Protein AF-A0A1B6M399-F1 (afdb_monomer_lite)

Secondary structure (DSSP, 8-state):
-PPEES--TT---TTS-EE--SSTTTTSSHHHHHHHHHHHHHHHHHHHHHHHH-TT--HHHHHHHHHHHHHHHHHHIIIIIIHHHHHHHHHHHHTT-PPPSSS--TTT--TT---PPPHHHHHTGGGGGGTT--SEE--B-TTS-B-SSPEEGGGSTT-GGGGGSTTHHHHHHHHHHHSPPPPSSS---HHHHT-BT--TTSTT--B-HHHHHHHHHHHTTPPPHHHHHHHTTPPPPSSGGGGTTTS-HHHHHHHHHH-SSGGG--HHHHHHTSPPPTTS--

Radius of gyration: 21.75 Å; chains: 1; bounding box: 49×58×54 Å

Sequence (282 aa):
LLPLSPVHPECKAPSGYCFIAGDGRASEQAGLTALHTVYMREHNRLIHSLHSLNPHWGDEKLYQTARRIVVAGYQHVVYNEFLPRLLGWNAINLYGLKLTPQGYSKATYSTSCNPNIVTEFASAAYRIGHSLLRPHLPRAGPQYQAVEPAILLRDVFFNPDIIHQRHMVDELIRGLVSTPMENLDQFITGEISNHLFEDRRIPHSGMDLPALNIQRARDHGIPSYNEYRALCNLKRATTWEDLSREIPAESIARFRRIYASVDDIDLFPGGLNERAVQGGLV

Foldseek 3Di:
DADWDLPLPLADAPVSIDGDDPDSCCQQFQLSVLVRVVLVVQLVVQLVVVCVVPVPDDDVVSNVVSVVVSVVVVLCCVLVPNCCAAANPVVCVVVVSDDDPDDDPPPPDDPPDDPDDDPCCVLAVVCLCQQQDDQFQWFADPVRHTDPDTHGGLVRRSHNPQVPDPCSSVRSVSSVVNDGTHALALDGDCCQQQRNNNDPVDPSRHHGVVVVSQVSCVVVVPFALLVVCVVVVHDRDPDLVSCVQFAPPVLSVVCVVPDVGSRRHHNRSSVSRTDQDVSHRD

Organism: NCBI:txid36148

InterPro domains:
  IPR010255 Haem peroxidase superfamily [SSF48113] (13-281)
  IPR019791 Haem peroxidase, animal-type [PF03098] (2-282)
  IPR019791 Haem peroxidase, animal-type [PR00457] (19-37)
  IPR019791 Haem peroxidase, animal-type [PR00457] (37-57)
  IPR019791 Haem peroxidase, animal-type [PR00457] (62-88)
  IPR019791 Haem peroxidase, animal-type [PR00457] (123-133)
  IPR019791 Haem peroxidase, animal-type [PR00457] (248-268)
  IPR019791 Haem peroxidase, animal-type [PS50292] (1-282)
  IPR037120 Haem peroxidase domain superfamily, animal type [G3DSA:1.10.640.10] (1-282)

pLDDT: mean 95.87, std 3.97, range [68.88, 98.75]

Structure (mmCIF, N/CA/C/O backbone):
data_AF-A0A1B6M399-F1
#
_entry.id   AF-A0A1B6M399-F1
#
loop_
_atom_site.group_PDB
_atom_site.id
_atom_site.type_symbol
_atom_site.label_atom_id
_atom_site.label_alt_id
_atom_site.label_comp_id
_atom_site.label_asym_id
_atom_site.label_entity_id
_atom_site.label_seq_id
_atom_site.pdbx_PDB_ins_code
_atom_site.Cartn_x
_atom_site.Cartn_y
_atom_site.Cartn_z
_atom_site.occupancy
_atom_site.B_iso_or_equiv
_atom_site.auth_seq_id
_atom_site.auth_comp_id
_atom_site.auth_asym_id
_atom_site.auth_atom_id
_atom_site.pdbx_PDB_model_num
ATOM 1 N N . LEU A 1 1 ? -14.111 -4.507 18.334 1.00 93.44 1 LEU A N 1
ATOM 2 C CA . LEU A 1 1 ? -13.459 -4.742 17.025 1.00 93.44 1 LEU A CA 1
ATOM 3 C C . LEU A 1 1 ? -14.335 -4.085 15.964 1.00 93.44 1 LEU A C 1
ATOM 5 O O . LEU A 1 1 ? -15.314 -3.454 16.355 1.00 93.44 1 LEU A O 1
ATOM 9 N N . LEU A 1 2 ? -13.985 -4.180 14.684 1.00 96.44 2 LEU A N 1
ATOM 10 C CA . LEU A 1 2 ? -14.890 -3.780 13.601 1.00 96.44 2 LEU A CA 1
ATOM 11 C C . LEU A 1 2 ? -16.184 -4.632 13.638 1.00 96.44 2 LEU A C 1
ATOM 13 O O . LEU A 1 2 ? -16.169 -5.716 14.232 1.00 96.44 2 LEU A O 1
ATOM 17 N N . PRO A 1 3 ? -17.301 -4.171 13.044 1.00 96.94 3 PRO A N 1
ATOM 18 C CA . PRO A 1 3 ? -18.514 -4.981 12.899 1.00 96.94 3 PRO A CA 1
ATOM 19 C C . PRO A 1 3 ? -18.273 -6.238 12.048 1.00 96.94 3 PRO A C 1
ATOM 21 O O . PRO A 1 3 ? -17.397 -6.231 11.188 1.00 96.94 3 PRO A O 1
ATOM 24 N N . LEU A 1 4 ? -19.050 -7.302 12.263 1.00 96.62 4 LEU A N 1
ATOM 25 C CA . LEU A 1 4 ? -18.908 -8.586 11.561 1.00 96.62 4 LEU A CA 1
ATOM 26 C C . LEU A 1 4 ? -19.905 -8.724 10.398 1.00 96.62 4 LEU A C 1
ATOM 28 O O . LEU A 1 4 ? -21.033 -8.246 10.485 1.00 96.62 4 LEU A O 1
ATOM 32 N N . SER A 1 5 ? -19.499 -9.432 9.345 1.00 95.50 5 SER A N 1
ATOM 33 C CA . SER A 1 5 ? -20.295 -9.812 8.177 1.00 95.50 5 SER A CA 1
ATOM 34 C C . SER A 1 5 ? -20.263 -11.329 7.978 1.00 95.50 5 SER A C 1
ATOM 36 O O . SER A 1 5 ? -19.175 -11.878 7.785 1.00 95.50 5 SER A O 1
ATOM 38 N N . PRO A 1 6 ? -21.431 -11.999 7.958 1.00 96.06 6 PRO A N 1
ATOM 39 C CA . PRO A 1 6 ? -21.542 -13.411 7.587 1.00 96.06 6 PRO A CA 1
ATOM 40 C C . PRO A 1 6 ? -21.608 -13.646 6.068 1.00 96.06 6 PRO A C 1
ATOM 42 O O . PRO A 1 6 ? -21.721 -14.784 5.628 1.00 96.06 6 PRO A O 1
ATOM 45 N N . VAL A 1 7 ? -21.613 -12.584 5.253 1.00 95.56 7 VAL A N 1
ATOM 46 C CA . VAL A 1 7 ? -21.860 -12.653 3.796 1.00 95.56 7 VAL A CA 1
ATOM 47 C C . VAL A 1 7 ? -20.708 -12.078 2.973 1.00 95.56 7 VAL A C 1
ATOM 49 O O . VAL A 1 7 ? -20.878 -11.716 1.812 1.00 95.56 7 VAL A O 1
ATOM 52 N N . HIS A 1 8 ? -19.528 -11.942 3.576 1.00 94.88 8 HIS A N 1
ATOM 53 C CA . HIS A 1 8 ? -18.361 -11.432 2.871 1.00 94.88 8 HIS A CA 1
ATOM 54 C C . HIS A 1 8 ? -17.886 -12.457 1.820 1.00 94.88 8 HIS A C 1
ATOM 56 O O . HIS A 1 8 ? -17.561 -13.585 2.195 1.00 94.88 8 HIS A O 1
ATOM 62 N N . PRO A 1 9 ? -17.803 -12.092 0.526 1.00 93.25 9 PRO A N 1
ATOM 63 C CA . PRO A 1 9 ? -17.625 -13.054 -0.566 1.00 93.25 9 PRO A CA 1
ATOM 64 C C . PRO A 1 9 ? -16.284 -13.793 -0.523 1.00 93.25 9 PRO A C 1
ATOM 66 O O . PRO A 1 9 ? -16.207 -14.953 -0.911 1.00 93.25 9 PRO A O 1
ATOM 69 N N . GLU A 1 10 ? -15.233 -13.139 -0.031 1.00 93.19 10 GLU A N 1
ATOM 70 C CA . GLU A 1 10 ? -13.888 -13.724 0.042 1.00 93.19 10 GLU A CA 1
ATOM 71 C C . GLU A 1 10 ? -13.594 -14.377 1.401 1.00 93.19 10 GLU A C 1
ATOM 73 O O . GLU A 1 10 ? -12.460 -14.769 1.645 1.00 93.19 10 GLU A O 1
ATOM 78 N N . CYS A 1 11 ? -14.574 -14.474 2.310 1.00 95.19 11 CYS A N 1
ATOM 79 C CA . CYS A 1 11 ? -14.303 -14.910 3.678 1.00 95.19 11 CYS A CA 1
ATOM 80 C C . CYS A 1 11 ? -13.871 -16.377 3.760 1.00 95.19 11 CYS A C 1
ATOM 82 O O . CYS A 1 11 ? -14.560 -17.267 3.262 1.00 95.19 11 CYS A O 1
ATOM 84 N N . LYS A 1 12 ? -12.750 -16.623 4.444 1.00 94.38 12 LYS A N 1
ATOM 85 C CA . LYS A 1 12 ? -12.159 -17.955 4.648 1.00 94.38 12 LYS A CA 1
ATOM 86 C C . LYS A 1 12 ? -12.077 -18.365 6.117 1.00 94.38 12 LYS A C 1
ATOM 88 O O . LYS A 1 12 ? -11.610 -19.462 6.415 1.00 94.38 12 LYS A O 1
ATOM 93 N N . ALA A 1 13 ? -12.518 -17.501 7.031 1.00 94.88 13 ALA A N 1
ATOM 94 C CA . ALA A 1 13 ? -12.522 -17.785 8.459 1.00 94.88 13 ALA A CA 1
ATOM 95 C C . ALA A 1 13 ? -13.402 -19.000 8.810 1.00 94.88 13 ALA A C 1
ATOM 97 O O . ALA A 1 13 ? -14.567 -19.037 8.402 1.00 94.88 13 ALA A O 1
ATOM 98 N N . PRO A 1 14 ? -12.904 -19.953 9.621 1.00 94.88 14 PRO A N 1
ATOM 99 C CA . PRO A 1 14 ? -13.710 -21.040 10.179 1.00 94.88 14 PRO A CA 1
ATOM 100 C C . PRO A 1 14 ? -14.963 -20.574 10.927 1.00 94.88 14 PRO A C 1
ATOM 102 O O . PRO A 1 14 ? -15.976 -21.272 10.904 1.00 94.88 14 PRO A O 1
ATOM 105 N N . SER A 1 15 ? -14.921 -19.400 11.566 1.00 96.06 15 SER A N 1
ATOM 106 C CA . SER A 1 15 ? -16.099 -18.807 12.212 1.00 96.06 15 SER A CA 1
ATOM 107 C C . SER A 1 15 ? -17.227 -18.440 11.238 1.00 96.06 15 SER A C 1
ATOM 109 O O . SER A 1 15 ? -18.367 -18.273 11.669 1.00 96.06 15 SER A O 1
ATOM 111 N N . GLY A 1 16 ? -16.926 -18.302 9.942 1.00 96.19 16 GLY A N 1
ATOM 112 C CA . GLY A 1 16 ? -17.848 -17.807 8.921 1.00 96.19 16 GLY A CA 1
ATOM 113 C C . GLY A 1 16 ? -18.010 -16.284 8.907 1.00 96.19 16 GLY A C 1
ATOM 114 O O . GLY A 1 16 ? -18.879 -15.782 8.196 1.00 96.19 16 GLY A O 1
ATOM 115 N N . TYR A 1 17 ? -17.199 -15.539 9.671 1.00 96.81 17 TYR A N 1
ATOM 116 C CA . TYR A 1 17 ? -17.309 -14.085 9.778 1.00 96.81 17 TYR A CA 1
ATOM 117 C C . TYR A 1 17 ? -16.047 -13.357 9.324 1.00 96.81 17 TYR A C 1
ATOM 119 O O . TYR A 1 17 ? -14.933 -13.665 9.739 1.00 96.81 17 TYR A O 1
ATOM 127 N N . CYS A 1 18 ? -16.255 -12.307 8.535 1.00 97.50 18 CYS A N 1
ATOM 128 C CA . CYS A 1 18 ? -15.240 -11.307 8.221 1.00 97.50 18 CYS A CA 1
ATOM 129 C C . CYS A 1 18 ? -15.679 -9.928 8.722 1.00 97.50 18 CYS A C 1
ATOM 131 O O . CYS A 1 18 ? -16.824 -9.743 9.120 1.00 97.50 18 CYS A O 1
ATOM 133 N N . PHE A 1 19 ? -14.789 -8.941 8.742 1.00 97.69 19 PHE A N 1
ATOM 134 C CA . PHE A 1 19 ? -15.108 -7.593 9.209 1.00 97.69 19 PHE A CA 1
ATOM 135 C C . PHE A 1 19 ? -15.722 -6.701 8.124 1.00 97.69 19 PHE A C 1
ATOM 137 O O . PHE A 1 19 ? -15.364 -6.774 6.950 1.00 97.69 19 PHE A O 1
ATOM 144 N N . ILE A 1 20 ? -16.612 -5.808 8.558 1.00 97.50 20 ILE A N 1
ATOM 145 C CA . ILE A 1 20 ? -17.184 -4.708 7.779 1.00 97.50 20 ILE A CA 1
ATOM 146 C C . ILE A 1 20 ? -16.386 -3.439 8.073 1.00 97.50 20 ILE A C 1
ATOM 148 O O . ILE A 1 20 ? -16.184 -3.068 9.231 1.00 97.50 20 ILE A O 1
ATOM 152 N N . ALA A 1 21 ? -15.983 -2.735 7.022 1.00 97.25 21 ALA A N 1
ATOM 153 C CA . ALA A 1 21 ? -15.385 -1.410 7.107 1.00 97.25 21 ALA A CA 1
ATOM 154 C C . ALA A 1 21 ? -15.797 -0.564 5.892 1.00 97.25 21 ALA A C 1
ATOM 156 O O . ALA A 1 21 ? -16.608 -0.987 5.073 1.00 97.25 21 ALA A O 1
ATOM 157 N N . GLY A 1 22 ? -15.219 0.633 5.766 1.00 96.44 22 GLY A N 1
ATOM 158 C CA . GLY A 1 22 ? -15.406 1.478 4.581 1.00 96.44 22 GLY A CA 1
ATOM 159 C C . GLY A 1 22 ? -14.754 0.933 3.301 1.00 96.44 22 GLY A C 1
ATOM 160 O O . GLY A 1 22 ? -15.049 1.442 2.227 1.00 96.44 22 GLY A O 1
ATOM 161 N N . ASP A 1 23 ? -13.892 -0.084 3.407 1.00 97.25 23 ASP A N 1
ATOM 162 C CA . ASP A 1 23 ? -13.282 -0.799 2.281 1.00 97.25 23 ASP A CA 1
ATOM 163 C C . ASP A 1 23 ? -13.544 -2.304 2.427 1.00 97.25 23 ASP A C 1
ATOM 165 O O . ASP A 1 23 ? -13.415 -2.857 3.524 1.00 97.25 23 ASP A O 1
ATOM 169 N N . GLY A 1 24 ? -13.909 -2.960 1.321 1.00 96.12 24 GLY A N 1
ATOM 170 C CA . GLY A 1 24 ? -14.258 -4.384 1.301 1.00 96.12 24 GLY A CA 1
ATOM 171 C C . GLY A 1 24 ? -13.089 -5.318 1.613 1.00 96.12 24 GLY A C 1
ATOM 172 O O . GLY A 1 24 ? -13.308 -6.467 1.944 1.00 96.12 24 GLY A O 1
ATOM 173 N N . ARG A 1 25 ? -11.844 -4.844 1.579 1.00 97.12 25 ARG A N 1
ATOM 174 C CA . ARG A 1 25 ? -10.652 -5.668 1.822 1.00 97.12 25 ARG A CA 1
ATOM 175 C C . ARG A 1 25 ? -10.150 -5.555 3.254 1.00 97.12 25 ARG A C 1
ATOM 177 O O . ARG A 1 25 ? -9.071 -6.042 3.560 1.00 97.12 25 ARG A O 1
ATOM 184 N N . ALA A 1 26 ? -10.910 -4.948 4.166 1.00 97.50 26 ALA A N 1
ATOM 185 C CA . ALA A 1 26 ? -10.475 -4.751 5.552 1.00 97.50 26 ALA A CA 1
ATOM 186 C C . ALA A 1 26 ? -10.147 -6.056 6.305 1.00 97.50 26 ALA A C 1
ATOM 188 O O . ALA A 1 26 ? -9.488 -6.005 7.345 1.00 97.50 26 ALA A O 1
ATOM 189 N N . SER A 1 27 ? -10.594 -7.206 5.789 1.00 97.81 27 SER A N 1
ATOM 190 C CA . SER A 1 27 ? -10.284 -8.543 6.313 1.00 97.81 27 SER A CA 1
ATOM 191 C C . SER A 1 27 ? -9.208 -9.289 5.525 1.00 97.81 27 SER A C 1
ATOM 193 O O . SER A 1 27 ? -8.939 -10.435 5.859 1.00 97.81 27 SER A O 1
ATOM 195 N N . GLU A 1 28 ? -8.618 -8.685 4.489 1.00 97.44 28 GLU A N 1
ATOM 196 C CA . GLU A 1 28 ? -7.675 -9.365 3.594 1.00 97.44 28 GLU A CA 1
ATOM 197 C C . GLU A 1 28 ? -6.496 -9.945 4.366 1.00 97.44 28 GLU A C 1
ATOM 199 O O . GLU A 1 28 ? -6.182 -11.098 4.141 1.00 97.44 28 GLU A O 1
ATOM 204 N N . GLN A 1 29 ? -5.939 -9.232 5.348 1.00 97.06 29 GLN A N 1
ATOM 205 C CA . GLN A 1 29 ? -4.952 -9.773 6.286 1.00 97.06 29 GLN A CA 1
ATOM 206 C C . GLN A 1 29 ? -5.023 -9.074 7.653 1.00 97.06 29 GLN A C 1
ATOM 208 O O . GLN A 1 29 ? -5.457 -7.924 7.777 1.00 97.06 29 GLN A O 1
ATOM 213 N N . ALA A 1 30 ? -4.579 -9.771 8.702 1.00 97.06 30 ALA A N 1
ATOM 214 C CA . ALA A 1 30 ? -4.790 -9.383 10.099 1.00 97.06 30 ALA A CA 1
ATOM 215 C C . ALA A 1 30 ? -4.175 -8.020 10.501 1.00 97.06 30 ALA A C 1
ATOM 217 O O . ALA A 1 30 ? -4.777 -7.262 11.262 1.00 97.06 30 ALA A O 1
ATOM 218 N N . GLY A 1 31 ? -3.000 -7.661 9.986 1.00 97.19 31 GLY A N 1
ATOM 219 C CA . GLY A 1 31 ? -2.379 -6.349 10.186 1.00 97.19 31 GLY A CA 1
ATOM 220 C C . GLY A 1 31 ? -3.195 -5.193 9.591 1.00 97.19 31 GLY A C 1
ATOM 221 O O . GLY A 1 31 ? -3.351 -4.157 10.240 1.00 97.19 31 GLY A O 1
ATOM 222 N N . LEU A 1 32 ? -3.792 -5.378 8.407 1.00 97.94 32 LEU A N 1
ATOM 223 C CA . LEU A 1 32 ? -4.706 -4.401 7.799 1.00 97.94 32 LEU A CA 1
ATOM 224 C C . LEU A 1 32 ? -5.969 -4.254 8.654 1.00 97.94 32 LEU A C 1
ATOM 226 O O . LEU A 1 32 ? -6.373 -3.138 8.987 1.00 97.94 32 LEU A O 1
ATOM 230 N N . THR A 1 33 ? -6.546 -5.372 9.096 1.00 98.25 33 THR A N 1
ATOM 231 C CA . THR A 1 33 ? -7.687 -5.376 10.020 1.00 98.25 33 THR A CA 1
ATOM 232 C C . THR A 1 33 ? -7.383 -4.641 11.330 1.00 98.25 33 THR A C 1
ATOM 234 O O . THR A 1 33 ? -8.219 -3.877 11.833 1.00 98.25 33 THR A O 1
ATOM 237 N N . ALA A 1 34 ? -6.186 -4.841 11.891 1.00 98.06 34 ALA A N 1
ATOM 238 C CA . ALA A 1 34 ? -5.740 -4.146 13.093 1.00 98.06 34 ALA A CA 1
ATOM 239 C C . ALA A 1 34 ? -5.685 -2.628 12.862 1.00 98.06 34 ALA A C 1
ATOM 241 O O . ALA A 1 34 ? -6.218 -1.870 13.677 1.00 98.06 34 ALA A O 1
ATOM 242 N N . LEU A 1 35 ? -5.147 -2.178 11.723 1.00 97.75 35 LEU A N 1
ATOM 243 C CA . LEU A 1 35 ? -5.085 -0.757 11.373 1.00 97.75 35 LEU A CA 1
ATOM 244 C C . LEU A 1 35 ? -6.481 -0.136 11.184 1.00 97.75 35 LEU A C 1
ATOM 246 O O . LEU A 1 35 ? -6.764 0.923 11.748 1.00 97.75 35 LEU A O 1
ATOM 250 N N . HIS A 1 36 ? -7.395 -0.813 10.479 1.00 98.50 36 HIS A N 1
ATOM 251 C CA . HIS A 1 36 ? -8.795 -0.373 10.380 1.00 98.50 36 HIS A CA 1
ATOM 252 C C . HIS A 1 36 ? -9.457 -0.260 11.761 1.00 98.50 36 HIS A C 1
ATOM 254 O O . HIS A 1 36 ? -10.178 0.703 12.036 1.00 98.50 36 HIS A O 1
ATOM 260 N N . THR A 1 37 ? -9.186 -1.216 12.654 1.00 98.31 37 THR A N 1
ATOM 261 C CA . THR A 1 37 ? -9.695 -1.192 14.031 1.00 98.31 37 THR A CA 1
ATOM 262 C C . THR A 1 37 ? -9.174 0.023 14.803 1.00 98.31 37 THR A C 1
ATOM 264 O O . THR A 1 37 ? -9.944 0.639 15.542 1.00 98.31 37 THR A O 1
ATOM 267 N N . VAL A 1 38 ? -7.900 0.396 14.630 1.00 98.06 38 VAL A N 1
ATOM 268 C CA . VAL A 1 38 ? -7.311 1.594 15.255 1.00 98.06 38 VAL A CA 1
ATOM 269 C C . VAL A 1 38 ? -8.020 2.865 14.781 1.00 98.06 38 VAL A C 1
ATOM 271 O O . VAL A 1 38 ? -8.469 3.645 15.620 1.00 98.06 38 VAL A O 1
ATOM 274 N N . TYR A 1 39 ? -8.211 3.050 13.473 1.00 98.25 39 TYR A N 1
ATOM 275 C CA . TYR A 1 39 ? -8.889 4.244 12.948 1.00 98.25 39 TYR A CA 1
ATOM 276 C C . TYR A 1 39 ? -10.364 4.335 13.360 1.00 98.25 39 TYR A C 1
ATOM 278 O O . TYR A 1 39 ? -10.844 5.420 13.692 1.00 98.25 39 TYR A O 1
ATOM 286 N N . MET A 1 40 ? -11.081 3.209 13.410 1.00 98.38 40 MET A N 1
ATOM 287 C CA . MET A 1 40 ? -12.451 3.175 13.933 1.00 98.38 40 MET A CA 1
ATOM 288 C C . MET A 1 40 ? -12.493 3.574 15.419 1.00 98.38 40 MET A C 1
ATOM 290 O O . MET A 1 40 ? -13.349 4.357 15.833 1.00 98.38 40 MET A O 1
ATOM 294 N N . ARG A 1 41 ? -11.559 3.067 16.237 1.00 98.44 41 ARG A N 1
ATOM 295 C CA . ARG A 1 41 ? -11.458 3.444 17.657 1.00 98.44 41 ARG A CA 1
ATOM 296 C C . ARG A 1 41 ? -11.141 4.930 17.824 1.00 98.44 41 ARG A C 1
ATOM 298 O O . ARG A 1 41 ? -11.744 5.563 18.686 1.00 98.44 41 ARG A O 1
ATOM 305 N N . GLU A 1 42 ? -10.255 5.485 16.999 1.00 98.50 42 GLU A N 1
ATOM 306 C CA . GLU A 1 42 ? -9.926 6.913 17.039 1.00 98.50 42 GLU A CA 1
ATOM 307 C C . GLU A 1 42 ? -11.136 7.785 16.694 1.00 98.50 42 GLU A C 1
ATOM 309 O O . GLU A 1 42 ? -11.417 8.754 17.399 1.00 98.50 42 GLU A O 1
ATOM 314 N N . HIS A 1 43 ? -11.918 7.402 15.681 1.00 98.69 43 HIS A N 1
ATOM 315 C CA . HIS A 1 43 ? -13.164 8.091 15.353 1.00 98.69 43 HIS A CA 1
ATOM 316 C C . HIS A 1 43 ? -14.125 8.146 16.555 1.00 98.69 43 HIS A C 1
ATOM 318 O O . HIS A 1 43 ? -14.596 9.222 16.926 1.00 98.69 43 HIS A O 1
ATOM 324 N N . ASN A 1 44 ? -14.355 7.014 17.225 1.00 98.56 44 ASN A N 1
ATOM 325 C CA . ASN A 1 44 ? -15.246 6.956 18.390 1.00 98.56 44 ASN A CA 1
ATOM 326 C C . ASN A 1 44 ? -14.682 7.727 19.597 1.00 98.56 44 ASN A C 1
ATOM 328 O O . ASN A 1 44 ? -15.427 8.399 20.311 1.00 98.56 44 ASN A O 1
ATOM 332 N N . ARG A 1 45 ? -13.358 7.689 19.809 1.00 98.62 45 ARG A N 1
ATOM 333 C CA . ARG A 1 45 ? -12.685 8.484 20.850 1.00 98.62 45 ARG A CA 1
ATOM 334 C C . ARG A 1 45 ? -12.898 9.985 20.627 1.00 98.62 45 ARG A C 1
ATOM 336 O O . ARG A 1 45 ? -13.157 10.723 21.585 1.00 98.62 45 ARG A O 1
ATOM 343 N N . LEU A 1 46 ? -12.802 10.434 19.374 1.00 98.69 46 LEU A N 1
ATOM 344 C CA . LEU A 1 46 ? -13.063 11.817 18.981 1.00 98.69 46 LEU A CA 1
ATOM 345 C C . LEU A 1 46 ? -14.529 12.194 19.195 1.00 98.69 46 LEU A C 1
ATOM 347 O O . LEU A 1 46 ? -14.771 13.257 19.757 1.00 98.69 46 LEU A O 1
ATOM 351 N N . ILE A 1 47 ? -15.490 11.332 18.843 1.00 98.56 47 ILE A N 1
ATOM 352 C CA . ILE A 1 47 ? -16.918 11.569 19.127 1.00 98.56 47 ILE A CA 1
ATOM 353 C C . ILE A 1 47 ? -17.140 11.822 20.621 1.00 98.56 47 ILE A C 1
ATOM 355 O O . ILE A 1 47 ? -17.730 12.840 20.981 1.00 98.56 47 ILE A O 1
ATOM 359 N N . HIS A 1 48 ? -16.627 10.951 21.497 1.00 98.31 48 HIS A N 1
ATOM 360 C CA . HIS A 1 48 ? -16.798 11.114 22.946 1.00 98.31 48 HIS A CA 1
ATOM 361 C C . HIS A 1 48 ? -16.197 12.431 23.450 1.00 98.31 48 HIS A C 1
ATOM 363 O O . HIS A 1 48 ? -16.806 13.136 24.251 1.00 98.31 48 HIS A O 1
ATOM 369 N N . SER A 1 49 ? -15.014 12.789 22.948 1.00 98.44 49 SER A N 1
ATOM 370 C CA . SER A 1 49 ? -14.328 14.025 23.332 1.00 98.44 49 SER A CA 1
ATOM 371 C C . SER A 1 49 ? -15.082 15.268 22.837 1.00 98.44 49 SER A C 1
ATOM 373 O O . SER A 1 49 ? -15.253 16.230 23.583 1.00 98.44 49 SER A O 1
ATOM 375 N N . LEU A 1 50 ? -15.581 15.239 21.597 1.00 98.62 50 LEU A N 1
ATOM 376 C CA . LEU A 1 50 ? -16.358 16.324 20.998 1.00 98.62 50 LEU A CA 1
ATOM 377 C C . LEU A 1 50 ? -17.703 16.521 21.697 1.00 98.62 50 LEU A C 1
ATOM 379 O O . LEU A 1 50 ? -18.084 17.669 21.908 1.00 98.62 50 LEU A O 1
ATOM 383 N N . HIS A 1 51 ? -18.385 15.440 22.082 1.00 98.31 51 HIS A N 1
ATOM 384 C CA . HIS A 1 51 ? -19.645 15.499 22.823 1.00 98.31 51 HIS A CA 1
ATOM 385 C C . HIS A 1 51 ? -19.446 16.085 24.226 1.00 98.31 51 HIS A C 1
ATOM 387 O O . HIS A 1 51 ? -20.191 16.974 24.624 1.00 98.31 51 HIS A O 1
ATOM 393 N N . SER A 1 52 ? -18.398 15.672 24.950 1.00 98.25 52 SER A N 1
ATOM 394 C CA . SER A 1 52 ? -18.075 16.251 26.264 1.00 98.25 52 SER A CA 1
ATOM 395 C C . SER A 1 52 ? -17.797 17.757 26.196 1.00 98.25 52 SER A C 1
ATOM 397 O O . SER A 1 52 ? -18.181 18.493 27.101 1.00 98.25 52 SER A O 1
ATOM 399 N N . LEU A 1 53 ? -17.152 18.226 25.123 1.00 98.25 53 LEU A N 1
ATOM 400 C CA . LEU A 1 53 ? -16.896 19.653 24.890 1.00 98.25 53 LEU A CA 1
ATOM 401 C C . LEU A 1 53 ? -18.125 20.403 24.355 1.00 98.25 53 LEU A C 1
ATOM 403 O O . LEU A 1 53 ? -18.285 21.593 24.615 1.00 98.25 53 LEU A O 1
ATOM 407 N N . ASN A 1 54 ? -18.988 19.721 23.599 1.00 98.19 54 ASN A N 1
ATOM 408 C CA . ASN A 1 54 ? -20.151 20.302 22.938 1.00 98.19 54 ASN A CA 1
ATOM 409 C C . ASN A 1 54 ? -21.414 19.452 23.180 1.00 98.19 54 ASN A C 1
ATOM 411 O O . ASN A 1 54 ? -21.929 18.857 22.231 1.00 98.19 54 ASN A O 1
ATOM 415 N N . PRO A 1 55 ? -21.983 19.440 24.403 1.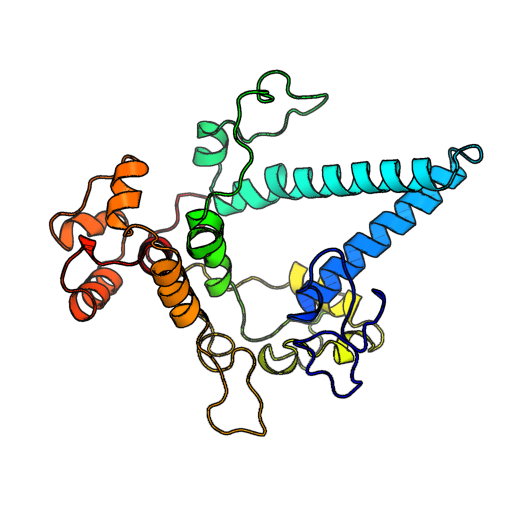00 97.94 55 PRO A N 1
ATOM 416 C CA . PRO A 1 55 ? -23.145 18.595 24.720 1.00 97.94 55 PRO A CA 1
ATOM 417 C C . PRO A 1 55 ? -24.415 18.932 23.922 1.00 97.94 55 PRO A C 1
ATOM 419 O O . PRO A 1 55 ? -25.377 18.177 23.916 1.00 97.94 55 PRO A O 1
ATOM 422 N N . HIS A 1 56 ? -24.435 20.092 23.261 1.00 98.19 56 HIS A N 1
ATOM 423 C CA . HIS A 1 56 ? -25.537 20.569 22.427 1.00 98.19 56 HIS A CA 1
ATOM 424 C C . HIS A 1 56 ? -25.444 20.091 20.965 1.00 98.19 56 HIS A C 1
ATOM 426 O O . HIS A 1 56 ? -26.317 20.417 20.160 1.00 98.19 56 HIS A O 1
ATOM 432 N N . TRP A 1 57 ? -24.374 19.393 20.570 1.00 98.44 57 TRP A N 1
ATOM 433 C CA . TRP A 1 57 ? -24.257 18.840 19.219 1.00 98.44 57 TRP A CA 1
ATOM 434 C C . TRP A 1 57 ? -25.023 17.523 19.111 1.00 98.44 57 TRP A C 1
ATOM 436 O O . TRP A 1 57 ? -24.822 16.625 19.918 1.00 98.44 57 TRP A O 1
ATOM 446 N N . GLY A 1 58 ? -25.848 17.396 18.070 1.00 98.25 58 GLY A N 1
ATOM 447 C CA . GLY A 1 58 ? -26.455 16.118 17.701 1.00 98.25 58 GLY A CA 1
ATOM 448 C C . GLY A 1 58 ? -25.487 15.187 16.962 1.00 98.25 58 GLY A C 1
ATOM 449 O O . GLY A 1 58 ? -24.430 15.615 16.481 1.00 98.25 58 GLY A O 1
ATOM 450 N N . ASP A 1 59 ? -25.898 13.927 16.820 1.00 98.25 59 ASP A N 1
ATOM 451 C CA . ASP A 1 59 ? -25.082 12.820 16.302 1.00 98.25 59 ASP A CA 1
ATOM 452 C C . ASP A 1 59 ? -24.442 13.101 14.937 1.00 98.25 59 ASP A C 1
ATOM 454 O O . ASP A 1 59 ? -23.245 12.882 14.767 1.00 98.25 59 ASP A O 1
ATOM 458 N N . GLU A 1 60 ? -25.187 13.662 13.978 1.00 98.50 60 GLU A N 1
ATOM 459 C CA . GLU A 1 60 ? -24.657 13.947 12.634 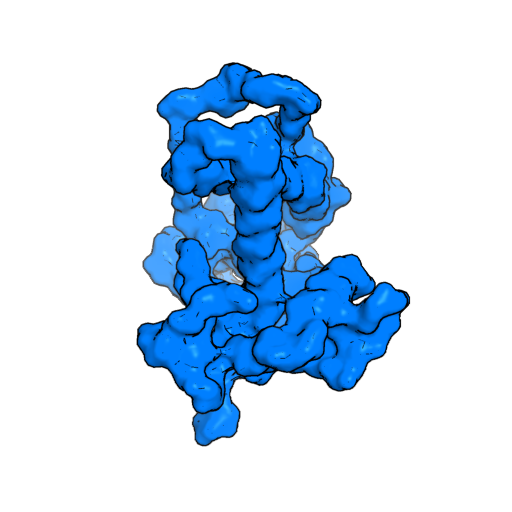1.00 98.50 60 GLU A CA 1
ATOM 460 C C . GLU A 1 60 ? -23.488 14.941 12.679 1.00 98.50 60 GLU A C 1
ATOM 462 O O . GLU A 1 60 ? -22.456 14.758 12.028 1.00 98.50 60 GLU A O 1
ATOM 467 N N . LYS A 1 61 ? -23.610 15.993 13.498 1.00 98.56 61 LYS A N 1
ATOM 468 C CA . LYS A 1 61 ? -22.547 16.992 13.632 1.00 98.56 61 LYS A CA 1
ATOM 469 C C . LYS A 1 61 ? -21.317 16.394 14.311 1.00 98.56 61 LYS A C 1
ATOM 471 O O . LYS A 1 61 ? -20.197 16.700 13.896 1.00 98.56 61 LYS A O 1
ATOM 476 N N . LEU A 1 62 ? -21.511 15.540 15.318 1.00 98.69 62 LEU A N 1
ATOM 477 C CA . LEU A 1 62 ? -20.424 14.809 15.974 1.00 98.69 62 LEU A CA 1
ATOM 478 C C . LEU A 1 62 ? -19.709 13.887 14.984 1.00 98.69 62 LEU A C 1
ATOM 480 O O . LEU A 1 62 ? -18.488 13.982 14.845 1.00 98.69 62 LEU A O 1
ATOM 484 N N . TYR A 1 63 ? -20.463 13.069 14.246 1.00 98.75 63 TYR A N 1
ATOM 485 C CA . TYR A 1 63 ? -19.939 12.134 13.255 1.00 98.75 63 TYR A CA 1
ATOM 486 C C . TYR A 1 63 ? -19.133 12.848 12.166 1.00 98.75 63 TYR A C 1
ATOM 488 O O . TYR A 1 63 ? -17.959 12.531 11.963 1.00 98.75 63 TYR A O 1
ATOM 496 N N . GLN A 1 64 ? -19.708 13.856 11.497 1.00 98.75 64 GLN A N 1
ATOM 497 C CA . GLN A 1 64 ? -19.009 14.560 10.415 1.00 98.75 64 GLN A CA 1
ATOM 498 C C . GLN A 1 64 ? -17.778 15.313 10.917 1.00 98.75 64 GLN A C 1
ATOM 500 O O . GLN A 1 64 ? -16.757 15.356 10.226 1.00 98.75 64 GLN A O 1
ATOM 505 N N . THR A 1 65 ? -17.833 15.875 12.128 1.00 98.62 65 THR A N 1
ATOM 506 C CA . THR A 1 65 ? -16.677 16.571 12.707 1.00 98.62 65 THR A CA 1
ATOM 507 C C . THR A 1 65 ? -15.561 15.589 13.058 1.00 98.62 65 THR A C 1
ATOM 509 O O . THR A 1 65 ? -14.416 15.812 12.662 1.00 98.62 65 THR A O 1
ATOM 512 N N . ALA A 1 66 ? -15.875 14.470 13.720 1.00 98.75 66 ALA A N 1
ATOM 513 C CA . ALA A 1 66 ? -14.902 13.418 14.013 1.00 98.75 66 ALA A CA 1
ATOM 514 C C . ALA A 1 66 ? -14.309 12.827 12.725 1.00 98.75 66 ALA A C 1
ATOM 516 O O . ALA A 1 66 ? -13.090 12.710 12.601 1.00 98.75 66 ALA A O 1
ATOM 517 N N . ARG A 1 67 ? -15.146 12.532 11.721 1.00 98.62 67 ARG A N 1
ATOM 518 C CA . ARG A 1 67 ? -14.720 12.070 10.390 1.00 98.62 67 ARG A CA 1
ATOM 519 C C . ARG A 1 67 ? -13.743 13.050 9.745 1.00 98.62 67 ARG A C 1
ATOM 521 O O . ARG A 1 67 ? -12.697 12.628 9.261 1.00 98.62 67 ARG A O 1
ATOM 528 N N . ARG A 1 68 ? -14.053 14.349 9.756 1.00 98.31 68 ARG A N 1
ATOM 529 C CA . ARG A 1 68 ? -13.186 15.390 9.187 1.00 98.31 68 ARG A CA 1
ATOM 530 C C . ARG A 1 68 ? -11.817 15.437 9.870 1.00 98.31 68 ARG A C 1
ATOM 532 O O . ARG A 1 68 ? -10.815 15.585 9.177 1.00 98.31 68 ARG A O 1
ATOM 539 N N . ILE A 1 69 ? -11.769 15.290 11.195 1.00 98.31 69 ILE A N 1
ATOM 540 C CA . ILE A 1 69 ? -10.509 15.255 11.954 1.00 98.31 69 ILE A CA 1
ATOM 541 C C . ILE A 1 69 ? -9.697 14.003 11.603 1.00 98.31 69 ILE A C 1
ATOM 543 O O . ILE A 1 69 ? -8.509 14.123 11.320 1.00 98.31 69 ILE A O 1
ATOM 547 N N . VAL A 1 70 ? -10.327 12.823 11.549 1.00 98.50 70 VAL A N 1
ATOM 548 C CA . VAL A 1 70 ? -9.647 11.571 11.163 1.00 98.50 70 VAL A CA 1
ATOM 549 C C . VAL A 1 70 ? -9.064 11.667 9.752 1.00 98.50 70 VAL A C 1
ATOM 551 O O . VAL A 1 70 ? -7.905 11.311 9.549 1.00 98.50 70 VAL A O 1
ATOM 554 N N . VAL A 1 71 ? -9.827 12.194 8.787 1.00 97.88 71 VAL A N 1
ATOM 555 C CA . VAL A 1 71 ? -9.349 12.403 7.409 1.00 97.88 71 VAL A CA 1
ATOM 556 C C . VAL A 1 71 ? -8.157 13.360 7.379 1.00 97.88 71 VAL A C 1
ATOM 558 O O . VAL A 1 71 ? -7.159 13.057 6.729 1.00 97.88 71 VAL A O 1
ATOM 561 N N . ALA A 1 72 ? -8.222 14.477 8.108 1.00 95.56 72 ALA A N 1
ATOM 562 C CA . ALA A 1 72 ? -7.115 15.429 8.186 1.00 95.56 72 ALA A CA 1
ATOM 563 C C . ALA A 1 72 ? -5.860 14.807 8.824 1.00 95.56 72 ALA A C 1
ATOM 565 O O . ALA A 1 72 ? -4.756 15.011 8.326 1.00 95.56 72 ALA A O 1
ATOM 566 N N . GLY A 1 73 ? -6.023 14.006 9.882 1.00 96.38 73 GLY A N 1
ATOM 567 C CA . GLY A 1 73 ? -4.924 13.271 10.510 1.00 96.38 73 GLY A CA 1
ATOM 568 C C . GLY A 1 73 ? -4.287 12.251 9.565 1.00 96.38 73 GLY A C 1
ATOM 569 O O . GLY A 1 73 ? -3.067 12.202 9.446 1.00 96.38 73 GLY A O 1
ATOM 570 N N . TYR A 1 74 ? -5.101 11.489 8.828 1.00 97.75 74 TYR A N 1
ATOM 571 C CA . TYR A 1 74 ? -4.609 10.553 7.816 1.00 97.75 74 TYR A CA 1
ATOM 572 C C . TYR A 1 74 ? -3.834 11.273 6.703 1.00 97.75 74 TYR A C 1
ATOM 574 O O . TYR A 1 74 ? -2.712 10.887 6.387 1.00 97.75 74 TYR A O 1
ATOM 582 N N . GLN A 1 75 ? -4.385 12.360 6.154 1.00 95.50 75 GLN A N 1
ATOM 583 C CA . GLN A 1 75 ? -3.700 13.172 5.143 1.00 95.50 75 GLN A CA 1
ATOM 584 C C . GLN A 1 75 ? -2.388 13.759 5.672 1.00 95.50 75 GLN A C 1
ATOM 586 O O . GLN A 1 75 ? -1.397 13.770 4.945 1.00 95.50 75 GLN A O 1
ATOM 591 N N . HIS A 1 76 ? -2.350 14.196 6.933 1.00 95.31 76 HIS A N 1
ATOM 592 C CA . HIS A 1 76 ? -1.117 14.666 7.555 1.00 95.31 76 HIS A CA 1
ATOM 593 C C . HIS A 1 76 ? -0.051 13.567 7.582 1.00 95.31 76 HIS A C 1
ATOM 595 O O . HIS A 1 76 ? 1.052 13.796 7.098 1.00 95.31 76 HIS A O 1
ATOM 601 N N . VAL A 1 77 ? -0.382 12.367 8.070 1.00 97.25 77 VAL A N 1
ATOM 602 C CA . VAL A 1 77 ? 0.550 11.225 8.078 1.00 97.25 77 VAL A CA 1
ATOM 603 C C . VAL A 1 77 ? 1.029 10.901 6.659 1.00 97.25 77 VAL A C 1
ATOM 605 O O . VAL A 1 77 ? 2.227 10.744 6.434 1.00 97.25 77 VAL A O 1
ATOM 608 N N . VAL A 1 78 ? 0.125 10.870 5.674 1.00 97.25 78 VAL A N 1
ATOM 609 C CA . VAL A 1 78 ? 0.489 10.584 4.278 1.00 97.25 78 VAL A CA 1
ATOM 610 C C . VAL A 1 78 ? 1.494 11.606 3.741 1.00 97.25 78 VAL A C 1
ATOM 612 O O . VAL A 1 78 ? 2.571 11.225 3.292 1.00 97.25 78 VAL A O 1
ATOM 615 N N . TYR A 1 79 ? 1.182 12.899 3.799 1.00 95.50 79 TYR A N 1
ATOM 616 C CA . TYR A 1 79 ? 2.003 13.930 3.156 1.00 95.50 79 TYR A CA 1
ATOM 617 C C . TYR A 1 79 ? 3.242 14.333 3.961 1.00 95.50 79 TYR A C 1
ATOM 619 O O . TYR A 1 79 ? 4.265 14.676 3.371 1.00 95.50 79 TYR A O 1
ATOM 627 N N . ASN A 1 80 ? 3.172 14.307 5.292 1.00 95.06 80 ASN A N 1
ATOM 628 C CA . ASN A 1 80 ? 4.265 14.754 6.155 1.00 95.06 80 ASN A CA 1
ATOM 629 C C . ASN A 1 80 ? 5.245 13.635 6.517 1.00 95.06 80 ASN A C 1
ATOM 631 O O . ASN A 1 80 ? 6.422 13.906 6.744 1.00 95.06 80 ASN A O 1
ATOM 635 N N . GLU A 1 81 ? 4.774 12.390 6.602 1.00 96.06 81 GLU A N 1
ATOM 636 C CA . GLU A 1 81 ? 5.568 11.285 7.148 1.00 96.06 81 GLU A CA 1
ATOM 637 C C . GLU A 1 81 ? 5.819 10.195 6.108 1.00 96.06 81 GLU A C 1
ATOM 639 O O . GLU A 1 81 ? 6.966 9.799 5.910 1.00 96.06 81 GLU A O 1
ATOM 644 N N . PHE A 1 82 ? 4.784 9.740 5.399 1.00 97.19 82 PHE A N 1
ATOM 645 C CA . PHE A 1 82 ? 4.905 8.629 4.455 1.00 97.19 82 PHE A CA 1
ATOM 646 C C . PHE A 1 82 ? 5.557 9.038 3.126 1.00 97.19 82 PHE A C 1
ATOM 648 O O . PHE A 1 82 ? 6.589 8.481 2.752 1.00 97.19 82 PHE A O 1
ATOM 655 N N . LEU A 1 83 ? 5.008 10.033 2.420 1.00 97.69 83 LEU A N 1
ATOM 656 C CA . LEU A 1 83 ? 5.511 10.438 1.101 1.00 97.69 83 LEU A CA 1
ATOM 657 C C . LEU A 1 83 ? 6.985 10.877 1.114 1.00 97.69 83 LEU A C 1
ATOM 659 O O . LEU A 1 83 ? 7.702 10.476 0.200 1.00 97.69 83 LEU A O 1
ATOM 663 N N . PRO A 1 84 ? 7.500 11.624 2.115 1.00 97.25 84 PRO A N 1
ATOM 664 C CA . PRO A 1 84 ? 8.920 11.976 2.143 1.00 97.25 84 PRO A CA 1
ATOM 665 C C . PRO A 1 84 ? 9.853 10.778 2.310 1.00 97.25 84 PRO A C 1
ATOM 667 O O . PRO A 1 84 ? 10.992 10.837 1.855 1.00 97.25 84 PRO A O 1
ATOM 670 N N . ARG A 1 85 ? 9.389 9.694 2.947 1.00 96.12 85 ARG A N 1
ATOM 671 C CA . ARG A 1 85 ? 10.143 8.437 3.064 1.00 96.12 85 ARG A CA 1
ATOM 672 C C . ARG A 1 85 ? 10.062 7.603 1.794 1.00 96.12 85 ARG A C 1
ATOM 674 O O . ARG A 1 85 ? 11.030 6.930 1.464 1.00 96.12 85 ARG A O 1
ATOM 681 N N . LEU A 1 86 ? 8.932 7.667 1.094 1.00 96.62 86 LEU A N 1
ATOM 682 C CA . LEU A 1 86 ? 8.722 6.943 -0.152 1.00 96.62 86 LEU A CA 1
ATOM 683 C C . LEU A 1 86 ? 9.461 7.593 -1.330 1.00 96.62 86 LEU A C 1
ATOM 685 O O . LEU A 1 86 ? 10.183 6.897 -2.025 1.00 96.62 86 LEU A O 1
ATOM 689 N N . LEU A 1 87 ? 9.307 8.906 -1.521 1.00 96.88 87 LEU A N 1
ATOM 690 C CA . LEU A 1 87 ? 9.760 9.638 -2.716 1.00 96.88 87 LEU A CA 1
ATOM 691 C C . LEU A 1 87 ? 11.085 10.399 -2.519 1.00 96.88 87 LEU A C 1
ATOM 693 O O . LEU A 1 87 ? 11.662 10.949 -3.457 1.00 96.88 87 LEU A O 1
ATOM 697 N N . GLY A 1 88 ? 11.532 10.534 -1.269 1.00 97.25 88 GLY A N 1
ATOM 698 C CA . GLY A 1 88 ? 12.646 11.403 -0.900 1.00 97.25 88 GLY A CA 1
ATOM 699 C C . GLY A 1 88 ? 12.321 12.903 -0.971 1.00 97.25 88 GLY A C 1
ATOM 700 O O . GLY A 1 88 ? 11.387 13.372 -1.626 1.00 97.25 88 GLY A O 1
ATOM 701 N N . TRP A 1 89 ? 13.130 13.712 -0.282 1.00 95.69 89 TRP A N 1
ATOM 702 C CA . TRP A 1 89 ? 12.880 15.155 -0.152 1.00 95.69 89 TRP A CA 1
ATOM 703 C C . TRP A 1 89 ? 12.991 15.936 -1.465 1.00 95.69 89 TRP A C 1
ATOM 705 O O . TRP A 1 89 ? 12.359 16.985 -1.601 1.00 95.69 89 TRP A O 1
ATOM 715 N N . ASN A 1 90 ? 13.759 15.437 -2.436 1.00 95.19 90 ASN A N 1
ATOM 716 C CA . ASN A 1 90 ? 13.896 16.082 -3.742 1.00 95.19 90 ASN A CA 1
ATOM 717 C C . ASN A 1 90 ? 12.561 16.088 -4.497 1.00 95.19 90 ASN A C 1
ATOM 719 O O . ASN A 1 90 ? 12.129 17.151 -4.940 1.00 95.19 90 ASN A O 1
ATOM 723 N N . ALA A 1 91 ? 11.868 14.946 -4.563 1.00 94.88 91 ALA A N 1
ATOM 724 C CA . ALA A 1 91 ? 10.552 14.847 -5.191 1.00 94.88 91 ALA A CA 1
ATOM 725 C C . ALA A 1 91 ? 9.492 15.652 -4.422 1.00 94.88 91 ALA A C 1
ATOM 727 O O . ALA A 1 91 ? 8.713 16.385 -5.028 1.00 94.88 91 ALA A O 1
ATOM 728 N N . ILE A 1 92 ? 9.509 15.599 -3.083 1.00 95.88 92 ILE A N 1
ATOM 729 C CA . ILE A 1 92 ? 8.603 16.399 -2.240 1.00 95.88 92 ILE A CA 1
ATOM 730 C C . ILE A 1 92 ? 8.718 17.898 -2.541 1.00 95.88 92 ILE A C 1
ATOM 732 O O . ILE A 1 92 ? 7.703 18.592 -2.614 1.00 95.88 92 ILE A O 1
ATOM 736 N N . ASN A 1 93 ? 9.942 18.402 -2.723 1.00 94.12 93 ASN A N 1
ATOM 737 C CA . ASN A 1 93 ? 10.177 19.800 -3.079 1.00 94.12 93 ASN A CA 1
ATOM 738 C C . ASN A 1 93 ? 9.757 20.100 -4.520 1.00 94.12 93 ASN A C 1
ATOM 740 O O . ASN A 1 93 ? 9.071 21.093 -4.746 1.00 94.12 93 ASN A O 1
ATOM 744 N N . LEU A 1 94 ? 10.153 19.246 -5.469 1.00 92.81 94 LEU A N 1
ATOM 745 C CA . LEU A 1 94 ? 9.875 19.420 -6.895 1.00 92.81 94 LEU A CA 1
ATOM 746 C C . LEU A 1 94 ? 8.372 19.520 -7.175 1.00 92.81 94 LEU A C 1
ATOM 748 O O . LEU A 1 94 ? 7.943 20.392 -7.924 1.00 92.81 94 LEU A O 1
ATOM 752 N N . TYR A 1 95 ? 7.578 18.659 -6.538 1.00 91.50 95 TYR A N 1
ATOM 753 C CA . TYR A 1 95 ? 6.129 18.599 -6.726 1.00 91.50 95 TYR A CA 1
ATOM 754 C C . TYR A 1 95 ? 5.338 19.449 -5.721 1.00 91.50 95 TYR A C 1
ATOM 756 O O . TYR A 1 95 ? 4.110 19.402 -5.714 1.00 91.50 95 TYR A O 1
ATOM 764 N N . GLY A 1 96 ? 6.010 20.223 -4.859 1.00 91.56 96 GLY A N 1
ATOM 765 C CA . GLY A 1 96 ? 5.343 21.117 -3.906 1.00 91.56 96 GLY A CA 1
ATOM 766 C C . GLY A 1 96 ? 4.445 20.397 -2.891 1.00 91.56 96 GLY A C 1
ATOM 767 O O . GLY A 1 96 ? 3.402 20.923 -2.514 1.00 91.56 96 GLY A O 1
ATOM 768 N N . LEU A 1 97 ? 4.837 19.200 -2.440 1.00 92.44 97 LEU A N 1
ATOM 769 C CA . LEU A 1 97 ? 4.010 18.316 -1.599 1.00 92.44 97 LEU A CA 1
ATOM 770 C C . LEU A 1 97 ? 4.117 18.603 -0.092 1.00 92.44 97 LEU A C 1
ATOM 772 O O . LEU A 1 97 ? 3.557 17.876 0.727 1.00 92.44 97 LEU A O 1
ATOM 776 N N . LYS A 1 98 ? 4.849 19.651 0.295 1.00 91.06 98 LYS A N 1
ATOM 777 C CA . LYS A 1 98 ? 5.003 20.042 1.699 1.00 91.06 98 LYS A CA 1
ATOM 778 C C . LYS A 1 98 ? 3.701 20.599 2.257 1.00 91.06 98 LYS A C 1
ATOM 780 O O . LYS A 1 98 ? 3.064 21.456 1.647 1.00 91.06 98 LYS A O 1
ATOM 785 N N . LEU A 1 99 ? 3.359 20.172 3.469 1.00 89.62 99 LEU A N 1
ATOM 786 C CA . LEU A 1 99 ? 2.246 20.759 4.201 1.00 89.62 99 LEU A CA 1
ATOM 787 C C . LEU A 1 99 ? 2.566 22.196 4.620 1.00 89.62 99 LEU A C 1
ATOM 789 O O . LEU A 1 99 ? 3.678 22.515 5.046 1.00 89.62 99 LEU A O 1
ATOM 793 N N . THR A 1 100 ? 1.560 23.063 4.537 1.00 86.62 100 THR A N 1
ATOM 794 C CA . THR A 1 100 ? 1.612 24.389 5.153 1.00 86.62 100 THR A CA 1
ATOM 795 C C . THR A 1 100 ? 1.504 24.245 6.672 1.00 86.62 100 THR A C 1
ATOM 797 O O . THR A 1 100 ? 0.611 23.528 7.126 1.00 86.62 100 THR A O 1
ATOM 800 N N . PRO A 1 101 ? 2.330 24.943 7.475 1.00 85.06 101 PRO A N 1
ATOM 801 C CA . PRO A 1 101 ? 2.303 24.800 8.932 1.00 85.06 101 PRO A CA 1
ATOM 802 C C . PRO A 1 101 ? 0.938 25.115 9.561 1.00 85.06 101 PRO A C 1
ATOM 804 O O . PRO A 1 101 ? 0.568 24.519 10.572 1.00 85.06 101 PRO A O 1
ATOM 807 N N . GLN A 1 102 ? 0.186 26.056 8.979 1.00 83.56 102 GLN A N 1
ATOM 808 C CA . GLN A 1 102 ? -1.158 26.432 9.416 1.00 83.56 102 GLN A CA 1
ATOM 809 C C . GLN A 1 102 ? -2.037 26.848 8.229 1.00 83.56 102 GLN A C 1
ATOM 811 O O . GLN A 1 102 ? -1.545 27.295 7.193 1.00 83.56 102 GLN A O 1
ATOM 816 N N . GLY A 1 103 ? -3.355 26.775 8.432 1.00 80.31 103 GLY A N 1
ATOM 817 C CA . GLY A 1 103 ? -4.357 27.267 7.487 1.00 80.31 103 GLY A CA 1
ATOM 818 C C . GLY A 1 103 ? -4.613 26.335 6.301 1.00 80.31 103 GLY A C 1
ATOM 819 O O . GLY A 1 103 ? -4.209 25.176 6.290 1.00 80.31 103 GLY A O 1
ATOM 820 N N . TYR A 1 104 ? -5.336 26.855 5.307 1.00 77.38 104 TYR A N 1
ATOM 821 C CA . TYR A 1 104 ? -5.589 26.162 4.045 1.00 77.38 104 TYR A CA 1
ATOM 822 C C . TYR A 1 104 ? -4.606 26.656 2.993 1.00 77.38 104 TYR A C 1
ATOM 824 O O . TYR A 1 104 ? -4.445 27.867 2.814 1.00 77.38 104 TYR A O 1
ATOM 832 N N . SER A 1 105 ? -4.015 25.734 2.240 1.00 73.06 105 SER A N 1
ATOM 833 C CA . SER A 1 105 ? -3.223 26.111 1.077 1.00 73.06 105 SER A CA 1
ATOM 834 C C . SER A 1 105 ? -4.138 26.618 -0.041 1.00 73.06 105 SER A C 1
ATOM 836 O O . SER A 1 105 ? -4.725 25.847 -0.798 1.00 73.06 105 SER A O 1
ATOM 838 N N . LYS A 1 106 ? -4.256 27.944 -0.156 1.00 68.88 106 LYS A N 1
ATOM 839 C CA . LYS A 1 106 ? -4.908 28.592 -1.307 1.00 68.88 106 LYS A CA 1
ATOM 840 C C . LYS A 1 106 ? -4.064 28.503 -2.581 1.00 68.88 106 LYS A C 1
ATOM 842 O O . LYS A 1 106 ? -4.604 28.660 -3.665 1.00 68.88 106 LYS A O 1
ATOM 847 N N . ALA A 1 107 ? -2.757 28.277 -2.438 1.00 71.06 107 ALA A N 1
ATOM 848 C CA . ALA A 1 107 ? -1.822 28.199 -3.554 1.00 71.06 107 ALA A CA 1
ATOM 849 C C . ALA A 1 107 ? -1.863 26.839 -4.270 1.00 71.06 107 ALA A C 1
ATOM 851 O O . ALA A 1 107 ? -1.586 26.783 -5.462 1.00 71.06 107 ALA A O 1
ATOM 852 N N . THR A 1 108 ? -2.204 25.754 -3.561 1.00 77.50 108 THR A N 1
ATOM 853 C CA . THR A 1 108 ? -2.243 24.398 -4.142 1.00 77.50 108 THR A CA 1
ATOM 854 C C . THR A 1 108 ? -3.655 23.891 -4.430 1.00 77.50 108 THR A C 1
ATOM 856 O O . THR A 1 108 ? -3.813 22.967 -5.223 1.00 77.50 108 THR A O 1
ATOM 859 N N . TYR A 1 109 ? -4.696 24.480 -3.829 1.00 85.94 109 TYR A N 1
ATOM 860 C CA . TYR A 1 109 ? -6.073 24.152 -4.193 1.00 85.94 109 TYR A CA 1
ATOM 861 C C . TYR A 1 109 ? -6.430 24.754 -5.555 1.00 85.94 109 TYR A C 1
ATOM 863 O O . TYR A 1 109 ? -6.402 25.970 -5.731 1.00 85.94 109 TYR A O 1
ATOM 871 N N . SER A 1 110 ? -6.827 23.900 -6.497 1.00 88.12 110 SER A N 1
ATOM 872 C CA . SER A 1 110 ? -7.322 24.310 -7.809 1.00 88.12 110 SER A CA 1
ATOM 873 C C . SER A 1 110 ? -8.607 23.565 -8.151 1.00 88.12 110 SER A C 1
ATOM 875 O O . SER A 1 110 ? -8.655 22.338 -8.090 1.00 88.12 110 SER A O 1
ATOM 877 N N . THR A 1 111 ? -9.640 24.307 -8.555 1.00 90.88 111 THR A N 1
ATOM 878 C CA . THR A 1 111 ? -10.921 23.746 -9.019 1.00 90.88 111 THR A CA 1
ATOM 879 C C . THR A 1 111 ? -10.821 23.084 -10.391 1.00 90.88 111 THR A C 1
ATOM 881 O O . THR A 1 111 ? -11.718 22.332 -10.757 1.00 90.88 111 THR A O 1
ATOM 884 N N . SER A 1 112 ? -9.751 23.350 -11.148 1.00 93.81 112 SER A N 1
ATOM 885 C CA . SER A 1 112 ? -9.483 22.713 -12.441 1.00 93.81 112 SER A CA 1
ATOM 886 C C . SER A 1 112 ? -8.576 21.484 -12.327 1.00 93.81 112 SER A C 1
ATOM 888 O O . SER A 1 112 ? -8.260 20.868 -13.342 1.00 93.81 112 SER A O 1
ATOM 890 N N . CYS A 1 113 ? -8.109 21.146 -11.120 1.00 91.56 113 CYS A N 1
ATOM 891 C CA . CYS A 1 113 ? -7.328 19.937 -10.891 1.00 91.56 113 CYS A CA 1
ATOM 892 C C . CYS A 1 113 ? -8.226 18.708 -11.059 1.00 91.56 113 CYS A C 1
ATOM 894 O O . CYS A 1 113 ? -9.323 18.671 -10.505 1.00 91.56 113 CYS A O 1
ATOM 896 N N . ASN A 1 114 ? -7.758 17.701 -11.796 1.00 94.69 114 ASN A N 1
ATOM 897 C CA . ASN A 1 114 ? -8.421 16.405 -11.873 1.00 94.69 114 ASN A CA 1
ATOM 898 C C . ASN A 1 114 ? -7.924 15.519 -10.713 1.00 94.69 114 ASN A C 1
ATOM 900 O O . ASN A 1 114 ? -6.768 15.098 -10.751 1.00 94.69 114 ASN A O 1
ATOM 904 N N . PRO A 1 115 ? -8.751 15.225 -9.692 1.00 93.94 115 PRO A N 1
ATOM 905 C CA . PRO A 1 115 ? -8.330 14.444 -8.532 1.00 93.94 115 PRO A CA 1
ATOM 906 C C . PRO A 1 115 ? -8.470 12.929 -8.746 1.00 93.94 115 PRO A C 1
ATOM 908 O O . PRO A 1 115 ? -8.306 12.164 -7.795 1.00 93.94 115 PRO A O 1
ATOM 911 N N . ASN A 1 116 ? -8.841 12.485 -9.951 1.00 96.75 116 ASN A N 1
ATOM 912 C CA . ASN A 1 116 ? -9.054 11.071 -10.222 1.00 96.75 116 ASN A CA 1
ATOM 913 C C . ASN A 1 116 ? -7.739 10.294 -10.128 1.00 96.75 116 ASN A C 1
ATOM 915 O O . ASN A 1 116 ? -6.695 10.731 -10.612 1.00 96.75 116 ASN A O 1
ATOM 919 N N . ILE A 1 117 ? -7.816 9.097 -9.549 1.00 96.75 117 ILE A N 1
ATOM 920 C CA . ILE A 1 117 ? -6.706 8.151 -9.569 1.00 96.75 117 ILE A CA 1
ATOM 921 C C . ILE A 1 117 ? -6.526 7.652 -11.000 1.00 96.75 117 ILE A C 1
ATOM 923 O O . ILE A 1 117 ? -7.453 7.096 -11.589 1.00 96.75 117 ILE A O 1
ATOM 927 N N . VAL A 1 118 ? -5.328 7.846 -11.546 1.00 96.06 118 VAL A N 1
ATOM 928 C CA . VAL A 1 118 ? -4.958 7.307 -12.856 1.00 96.06 118 VAL A CA 1
ATOM 929 C C . VAL A 1 118 ? -4.805 5.787 -12.772 1.00 96.06 118 VAL A C 1
ATOM 931 O O . VAL A 1 118 ? -4.341 5.247 -11.761 1.00 96.06 118 VAL A O 1
ATOM 934 N N . THR A 1 119 ? -5.227 5.076 -13.816 1.00 96.81 119 THR A N 1
ATOM 935 C CA . THR A 1 119 ? -5.326 3.607 -13.820 1.00 96.81 119 THR A CA 1
ATOM 936 C C . THR A 1 119 ? -3.988 2.941 -13.511 1.00 96.81 119 THR A C 1
ATOM 938 O O . THR A 1 119 ? -3.936 1.923 -12.821 1.00 96.81 119 THR A O 1
ATOM 941 N N . GLU A 1 120 ? -2.898 3.536 -13.966 1.00 96.88 120 GLU A N 1
ATOM 942 C CA . GLU A 1 120 ? -1.525 3.050 -13.851 1.00 96.88 120 GLU A CA 1
ATOM 943 C C . GLU A 1 120 ? -1.011 3.120 -12.427 1.00 96.88 120 GLU A C 1
ATOM 945 O O . GLU A 1 120 ? -0.292 2.223 -11.986 1.00 96.88 120 GLU A O 1
ATOM 950 N N . PHE A 1 121 ? -1.455 4.130 -11.677 1.00 97.50 121 PHE A N 1
ATOM 951 C CA . PHE A 1 121 ? -1.178 4.226 -10.254 1.00 97.50 121 PHE A CA 1
ATOM 952 C C . PHE A 1 121 ? -1.783 3.029 -9.511 1.00 97.50 121 PHE A C 1
ATOM 954 O O . PHE A 1 121 ? -1.079 2.337 -8.781 1.00 97.50 121 PHE A O 1
ATOM 961 N N . ALA A 1 122 ? -3.064 2.726 -9.744 1.00 96.12 122 ALA A N 1
ATOM 962 C CA . ALA A 1 122 ? -3.764 1.640 -9.050 1.00 96.12 122 ALA A CA 1
ATOM 963 C C . ALA A 1 122 ? -3.392 0.228 -9.553 1.00 96.12 122 ALA A C 1
ATOM 965 O O . ALA A 1 122 ? -3.413 -0.752 -8.797 1.00 96.12 122 ALA A O 1
ATOM 966 N N . SER A 1 123 ? -3.075 0.099 -10.840 1.00 96.38 123 SER A N 1
ATOM 967 C CA . SER A 1 123 ? -2.899 -1.203 -11.501 1.00 96.38 123 SER A CA 1
ATOM 968 C C . SER A 1 123 ? -1.439 -1.645 -11.563 1.00 96.38 123 SER A C 1
ATOM 970 O O . SER A 1 123 ? -1.192 -2.840 -11.691 1.00 96.38 123 SER A O 1
ATOM 972 N N . ALA A 1 124 ? -0.485 -0.718 -11.412 1.00 97.12 124 ALA A N 1
ATOM 973 C CA . ALA A 1 124 ? 0.943 -1.016 -11.467 1.00 97.12 124 ALA A CA 1
ATOM 974 C C . ALA A 1 124 ? 1.766 -0.244 -10.418 1.00 97.12 124 ALA A C 1
ATOM 976 O O . ALA A 1 124 ? 2.312 -0.866 -9.510 1.00 97.12 124 ALA A O 1
ATOM 977 N N . ALA A 1 125 ? 1.848 1.089 -10.494 1.00 96.69 125 ALA A N 1
ATOM 978 C CA . ALA A 1 125 ? 2.869 1.855 -9.769 1.00 96.69 125 ALA A CA 1
ATOM 979 C C . ALA A 1 125 ? 2.736 1.785 -8.237 1.00 96.69 125 ALA A C 1
ATOM 981 O O . ALA A 1 125 ? 3.723 1.583 -7.540 1.00 96.69 125 ALA A O 1
ATOM 982 N N . TYR A 1 126 ? 1.524 1.868 -7.679 1.00 97.25 126 TYR A N 1
ATOM 983 C CA . TYR A 1 126 ? 1.326 1.804 -6.223 1.00 97.25 126 TYR A CA 1
ATOM 984 C C . TYR A 1 126 ? 1.332 0.370 -5.665 1.00 97.25 126 TYR A C 1
ATOM 986 O O . TYR A 1 126 ? 1.089 0.151 -4.480 1.00 97.25 126 TYR A O 1
ATOM 994 N N . ARG A 1 127 ? 1.641 -0.627 -6.508 1.00 97.00 127 ARG A N 1
ATOM 995 C CA . ARG A 1 127 ? 1.799 -2.033 -6.107 1.00 97.00 127 ARG A CA 1
ATOM 996 C C . ARG A 1 127 ? 3.223 -2.384 -5.676 1.00 97.00 127 ARG A C 1
ATOM 998 O O . ARG A 1 127 ? 3.462 -3.520 -5.277 1.00 97.00 127 ARG A O 1
ATOM 1005 N N . ILE A 1 128 ? 4.147 -1.418 -5.691 1.00 94.12 128 ILE A N 1
ATOM 1006 C CA . ILE A 1 128 ? 5.513 -1.560 -5.153 1.00 94.12 128 ILE A CA 1
ATOM 1007 C C . ILE A 1 128 ? 5.526 -2.067 -3.704 1.00 94.12 128 ILE A C 1
ATOM 1009 O O . ILE A 1 128 ? 6.422 -2.802 -3.311 1.00 94.12 128 ILE A O 1
ATOM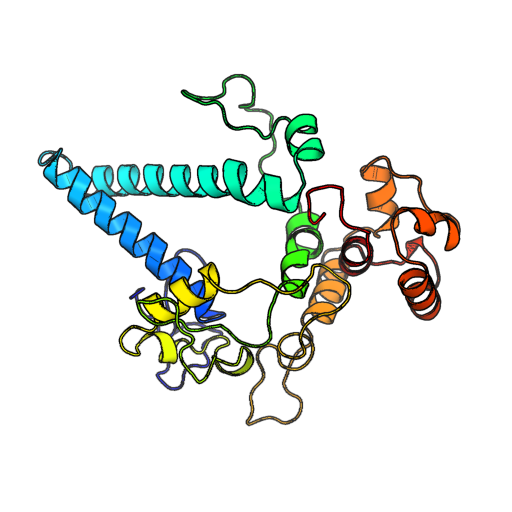 1013 N N . GLY A 1 129 ? 4.477 -1.773 -2.925 1.00 95.88 129 GLY A N 1
ATOM 1014 C CA . GLY A 1 129 ? 4.342 -2.262 -1.553 1.00 95.88 129 GLY A CA 1
ATOM 1015 C C . GLY A 1 129 ? 4.342 -3.789 -1.422 1.00 95.88 129 GLY A C 1
ATOM 1016 O O . GLY A 1 129 ? 4.606 -4.292 -0.336 1.00 95.88 129 GLY A O 1
ATOM 1017 N N . HIS A 1 130 ? 4.098 -4.537 -2.503 1.00 97.50 130 HIS A N 1
ATOM 1018 C CA . HIS A 1 130 ? 4.143 -5.997 -2.476 1.00 97.50 130 HIS A CA 1
ATOM 1019 C C . HIS A 1 130 ? 5.550 -6.567 -2.239 1.00 97.50 130 HIS A C 1
ATOM 1021 O O . HIS A 1 130 ? 5.646 -7.643 -1.657 1.00 97.50 130 HIS A O 1
ATOM 1027 N N . SER A 1 131 ? 6.634 -5.876 -2.617 1.00 96.81 131 SER A N 1
ATOM 1028 C CA . SER A 1 131 ? 7.992 -6.341 -2.275 1.00 96.81 131 SER A CA 1
ATOM 1029 C C . SER A 1 131 ? 8.385 -6.009 -0.834 1.00 96.81 131 SER A C 1
ATOM 1031 O O . SER A 1 131 ? 9.241 -6.670 -0.267 1.00 96.81 131 SER A O 1
ATOM 1033 N N . LEU A 1 132 ? 7.713 -5.039 -0.202 1.00 97.00 132 LEU A N 1
ATOM 1034 C CA . LEU A 1 132 ? 7.957 -4.648 1.194 1.00 97.00 132 LEU A CA 1
ATOM 1035 C C . LEU A 1 132 ? 7.381 -5.653 2.208 1.00 97.00 132 LEU A C 1
ATOM 1037 O O . LEU A 1 132 ? 7.613 -5.534 3.417 1.00 97.00 132 LEU A O 1
ATOM 1041 N N . LEU A 1 133 ? 6.581 -6.616 1.737 1.00 97.00 133 LEU A N 1
ATOM 1042 C CA . LEU A 1 133 ? 5.886 -7.577 2.582 1.00 97.00 133 LEU A CA 1
ATOM 1043 C C . LEU A 1 133 ? 6.833 -8.647 3.116 1.00 97.00 133 LEU A C 1
ATOM 1045 O O . LEU A 1 133 ? 7.421 -9.430 2.371 1.00 97.00 133 LEU A O 1
ATOM 1049 N N . ARG A 1 134 ? 6.866 -8.759 4.443 1.00 96.44 134 ARG A N 1
ATOM 1050 C CA . ARG A 1 134 ? 7.493 -9.889 5.126 1.00 96.44 134 ARG A CA 1
ATOM 1051 C C . ARG A 1 134 ? 6.623 -11.143 5.027 1.00 96.44 134 ARG A C 1
ATOM 1053 O O . ARG A 1 134 ? 5.403 -11.020 5.026 1.00 96.44 134 ARG A O 1
ATOM 1060 N N . PRO A 1 135 ? 7.198 -12.358 5.086 1.00 96.75 135 PRO A N 1
ATOM 1061 C CA . PRO A 1 135 ? 6.414 -13.596 5.143 1.00 96.75 135 PRO A CA 1
ATOM 1062 C C . PRO A 1 135 ? 5.554 -13.747 6.412 1.00 96.75 135 PRO A C 1
ATOM 1064 O O . PRO A 1 135 ? 4.561 -14.470 6.413 1.00 96.75 135 PRO A O 1
ATOM 1067 N N . HIS A 1 136 ? 5.921 -13.069 7.503 1.00 97.25 136 HIS A N 1
ATOM 1068 C CA . HIS A 1 136 ? 5.222 -13.174 8.784 1.00 97.25 136 HIS A CA 1
ATOM 1069 C C . HIS A 1 136 ? 4.824 -11.799 9.312 1.00 97.25 136 HIS A C 1
ATOM 1071 O O . HIS A 1 136 ? 5.656 -10.885 9.356 1.00 97.25 136 HIS A O 1
ATOM 1077 N N . LEU A 1 137 ? 3.597 -11.682 9.818 1.00 97.44 137 LEU A N 1
ATOM 1078 C CA . LEU A 1 137 ? 3.171 -10.553 10.633 1.00 97.44 137 LEU A CA 1
ATOM 1079 C C . LEU A 1 137 ? 3.808 -10.671 12.030 1.00 97.44 137 LEU A C 1
ATOM 1081 O O . LEU A 1 137 ? 3.590 -11.669 12.730 1.00 97.44 137 LEU A O 1
ATOM 1085 N N . PRO A 1 138 ? 4.605 -9.671 12.446 1.00 97.25 138 PRO A N 1
ATOM 1086 C CA . PRO A 1 138 ? 5.248 -9.673 13.753 1.00 97.25 138 PRO A CA 1
ATOM 1087 C C . PRO A 1 138 ? 4.226 -9.414 14.858 1.00 97.25 138 PRO A C 1
ATOM 1089 O O . PRO A 1 138 ? 3.272 -8.656 14.676 1.00 97.25 138 PRO A O 1
ATOM 1092 N N . ARG A 1 139 ? 4.486 -9.971 16.039 1.00 97.88 139 ARG A N 1
ATOM 1093 C CA . ARG A 1 139 ? 3.743 -9.678 17.265 1.00 97.88 139 ARG A CA 1
ATOM 1094 C C . ARG A 1 139 ? 4.713 -9.208 18.334 1.00 97.88 139 ARG A C 1
ATOM 1096 O O . ARG A 1 139 ? 5.800 -9.767 18.472 1.00 97.88 139 ARG A O 1
ATOM 1103 N N . ALA A 1 140 ? 4.315 -8.191 19.090 1.00 98.19 140 ALA A N 1
ATOM 1104 C CA . ALA A 1 140 ? 5.143 -7.651 20.158 1.00 98.19 140 ALA A CA 1
ATOM 1105 C C . ALA A 1 140 ? 4.348 -7.363 21.438 1.00 98.19 140 ALA A C 1
ATOM 1107 O O . ALA A 1 140 ? 3.253 -6.792 21.426 1.00 98.19 140 ALA A O 1
ATOM 1108 N N . GLY A 1 141 ? 4.932 -7.745 22.571 1.00 97.69 141 GLY A N 1
ATOM 1109 C CA . GLY A 1 141 ? 4.370 -7.541 23.898 1.00 97.69 141 GLY A CA 1
ATOM 1110 C C . GLY A 1 141 ? 4.460 -6.081 24.358 1.00 97.69 141 GLY A C 1
ATOM 1111 O O . GLY A 1 141 ? 4.962 -5.216 23.638 1.00 97.69 141 GLY A O 1
ATOM 1112 N N . PRO A 1 142 ? 3.980 -5.766 25.572 1.00 97.38 142 PRO A N 1
ATOM 1113 C CA . PRO A 1 142 ? 3.942 -4.392 26.076 1.00 97.38 142 PRO A CA 1
ATOM 1114 C C . PRO A 1 142 ? 5.306 -3.692 26.198 1.00 97.38 142 PRO A C 1
ATOM 1116 O O . PRO A 1 142 ? 5.347 -2.466 26.183 1.00 97.38 142 PRO A O 1
ATOM 1119 N N . GLN A 1 143 ? 6.407 -4.440 26.303 1.00 97.12 143 GLN A N 1
ATOM 1120 C CA . GLN A 1 143 ? 7.782 -3.930 26.349 1.00 97.12 143 GLN A CA 1
ATOM 1121 C C . GLN A 1 143 ? 8.503 -4.084 24.995 1.00 97.12 143 GLN A C 1
ATOM 1123 O O . GLN A 1 143 ? 9.729 -4.060 24.951 1.00 97.12 143 GLN A O 1
ATOM 1128 N N . TYR A 1 144 ? 7.755 -4.250 23.896 1.00 97.12 144 TYR A N 1
ATOM 1129 C CA . TYR A 1 144 ? 8.272 -4.478 22.539 1.00 97.12 144 TYR A CA 1
ATOM 1130 C C . TYR A 1 144 ? 9.145 -5.732 22.371 1.00 97.12 144 TYR A C 1
ATOM 1132 O O . TYR A 1 144 ? 9.847 -5.888 21.375 1.00 97.12 144 TYR A O 1
ATOM 1140 N N . GLN A 1 145 ? 9.065 -6.667 23.313 1.00 96.81 145 GLN A N 1
ATOM 1141 C CA . GLN A 1 145 ? 9.615 -8.005 23.164 1.00 96.81 145 GLN A CA 1
ATOM 1142 C C . GLN A 1 145 ? 8.806 -8.802 22.136 1.00 96.81 145 GLN A C 1
ATOM 1144 O O . GLN A 1 145 ? 7.575 -8.710 22.115 1.00 96.81 145 GLN A O 1
ATOM 1149 N N . ALA A 1 146 ? 9.487 -9.597 21.311 1.00 96.88 146 ALA A N 1
ATOM 1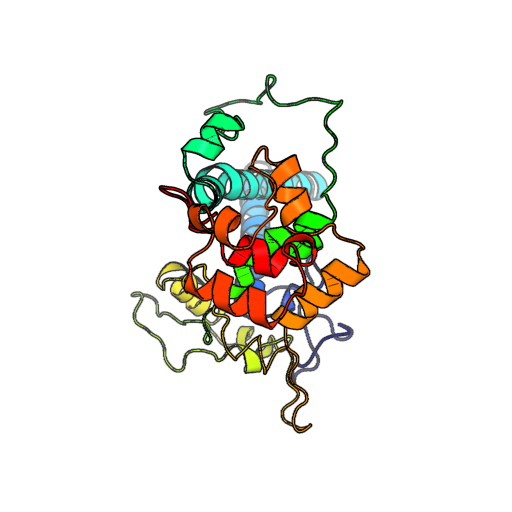150 C CA . ALA A 1 146 ? 8.834 -10.482 20.352 1.00 96.88 146 ALA A CA 1
ATOM 1151 C C . ALA A 1 146 ? 7.890 -11.465 21.064 1.00 96.88 146 ALA A C 1
ATOM 1153 O O . ALA A 1 146 ? 8.219 -12.006 22.123 1.00 96.88 146 ALA A O 1
ATOM 1154 N N . VAL A 1 147 ? 6.711 -11.678 20.483 1.00 97.25 147 VAL A N 1
ATOM 1155 C CA . VAL A 1 147 ? 5.734 -12.672 20.938 1.00 97.25 147 VAL A CA 1
ATOM 1156 C C . VAL A 1 147 ? 5.622 -13.747 19.871 1.00 97.25 147 VAL A C 1
ATOM 1158 O O . VAL A 1 147 ? 5.218 -13.471 18.744 1.00 97.25 147 VAL A O 1
ATOM 1161 N N . GLU A 1 148 ? 5.952 -14.978 20.248 1.00 94.94 148 GLU A N 1
ATOM 1162 C CA . GLU A 1 148 ? 5.935 -16.124 19.343 1.00 94.94 148 GLU A CA 1
ATOM 1163 C C . GLU A 1 148 ? 4.654 -16.976 19.498 1.00 94.94 148 GLU A C 1
ATOM 1165 O O . GLU A 1 148 ? 4.046 -17.001 20.575 1.00 94.94 148 GLU A O 1
ATOM 1170 N N . PRO A 1 149 ? 4.227 -17.691 18.440 1.00 94.44 149 PRO A N 1
ATOM 1171 C CA . PRO A 1 149 ? 4.764 -17.593 17.085 1.00 94.44 149 PRO A CA 1
ATOM 1172 C C . PRO A 1 149 ? 4.329 -16.286 16.401 1.00 94.44 149 PRO A C 1
ATOM 1174 O O . PRO A 1 149 ? 3.208 -15.801 16.619 1.00 94.44 149 PRO A O 1
ATOM 1177 N N . ALA A 1 150 ? 5.196 -15.739 15.548 1.00 94.75 150 ALA A N 1
ATOM 1178 C CA . ALA A 1 150 ? 4.777 -14.790 14.520 1.00 94.75 150 ALA A CA 1
ATOM 1179 C C . ALA A 1 150 ? 3.721 -15.429 13.593 1.00 94.75 150 ALA A C 1
ATOM 1181 O O . ALA A 1 150 ? 3.657 -16.649 13.436 1.00 94.75 150 ALA A O 1
ATOM 1182 N N . ILE A 1 151 ? 2.870 -14.607 12.979 1.00 97.19 151 ILE A N 1
ATOM 1183 C CA . ILE A 1 151 ? 1.740 -15.101 12.183 1.00 97.19 151 ILE A CA 1
ATOM 1184 C C . ILE A 1 151 ? 2.170 -15.195 10.725 1.00 97.19 151 ILE A C 1
ATOM 1186 O O . ILE A 1 151 ? 2.492 -14.178 10.117 1.00 97.19 151 ILE A O 1
ATOM 1190 N N . LEU A 1 152 ? 2.151 -16.392 10.152 1.00 97.00 152 LEU A N 1
ATOM 1191 C CA . LEU A 1 152 ? 2.431 -16.589 8.733 1.00 97.00 152 LEU A CA 1
ATOM 1192 C C . LEU A 1 152 ? 1.318 -15.961 7.875 1.00 97.00 152 LEU A C 1
ATOM 1194 O O . LEU A 1 152 ? 0.138 -16.185 8.144 1.00 97.00 152 LEU A O 1
ATOM 1198 N N . LEU A 1 153 ? 1.676 -15.173 6.853 1.00 96.50 153 LEU A N 1
ATOM 1199 C CA . LEU A 1 153 ? 0.694 -14.416 6.060 1.00 96.50 153 LEU A CA 1
ATOM 1200 C C . LEU A 1 153 ? -0.358 -15.309 5.398 1.00 96.50 153 LEU A C 1
ATOM 1202 O O . LEU A 1 153 ? -1.549 -15.004 5.497 1.00 96.50 153 LEU A O 1
ATOM 1206 N N . ARG A 1 154 ? 0.053 -16.429 4.785 1.00 95.62 154 ARG A N 1
ATOM 1207 C CA . ARG A 1 154 ? -0.881 -17.329 4.087 1.00 95.62 154 ARG A CA 1
ATOM 1208 C C . ARG A 1 154 ? -2.006 -17.876 4.972 1.00 95.62 154 ARG A C 1
ATOM 1210 O O . ARG A 1 154 ? -3.049 -18.262 4.456 1.00 95.62 154 ARG A O 1
ATOM 1217 N N . ASP A 1 155 ? -1.818 -17.887 6.292 1.00 95.00 155 ASP A N 1
ATOM 1218 C CA . ASP A 1 155 ? -2.776 -18.465 7.242 1.00 95.00 155 ASP A CA 1
ATOM 1219 C C . ASP A 1 155 ? -3.898 -17.498 7.628 1.00 95.00 155 ASP A C 1
ATOM 1221 O O . ASP A 1 155 ? -4.926 -17.913 8.175 1.00 95.00 155 ASP A O 1
ATOM 1225 N N . VAL A 1 156 ? -3.710 -16.208 7.345 1.00 95.56 156 VAL A N 1
ATOM 1226 C CA . VAL A 1 156 ? -4.614 -15.136 7.776 1.00 95.56 156 VAL A CA 1
ATOM 1227 C C . VAL A 1 156 ? -5.219 -14.348 6.625 1.00 95.56 156 VAL A C 1
ATOM 1229 O O . VAL A 1 156 ? -5.893 -13.346 6.869 1.00 95.56 156 VAL A O 1
ATOM 1232 N N . PHE A 1 157 ? -5.045 -14.815 5.386 1.00 97.12 157 PHE A N 1
ATOM 1233 C CA . PHE A 1 157 ? -5.719 -14.201 4.254 1.00 97.12 157 PHE A CA 1
ATOM 1234 C C . PHE A 1 157 ? -7.235 -14.416 4.311 1.00 97.12 157 PHE A C 1
ATOM 1236 O O . PHE A 1 157 ? -7.702 -15.554 4.246 1.00 97.12 157 PHE A O 1
ATOM 1243 N N . PHE A 1 158 ? -8.007 -13.334 4.444 1.00 96.88 158 PHE A N 1
ATOM 1244 C CA . PHE A 1 158 ? -9.464 -13.372 4.660 1.00 96.88 158 PHE A CA 1
ATOM 1245 C C . PHE A 1 158 ? -9.912 -14.301 5.798 1.00 96.88 158 PHE A C 1
ATOM 1247 O O . PHE A 1 158 ? -11.045 -14.789 5.824 1.00 96.88 158 PHE A O 1
ATOM 1254 N N . ASN A 1 159 ? -9.025 -14.518 6.767 1.00 96.56 159 ASN A N 1
ATOM 1255 C CA . ASN A 1 159 ? -9.268 -15.310 7.961 1.00 96.56 159 ASN A CA 1
ATOM 1256 C C . ASN A 1 159 ? -8.976 -14.453 9.207 1.00 96.56 159 ASN A C 1
ATOM 1258 O O . ASN A 1 159 ? -7.912 -14.572 9.824 1.00 96.56 159 ASN A O 1
ATOM 1262 N N . PRO A 1 160 ? -9.899 -13.545 9.577 1.00 96.06 160 PRO A N 1
ATOM 1263 C CA . PRO A 1 160 ? -9.689 -12.627 10.689 1.00 96.06 160 PRO A CA 1
ATOM 1264 C C . PRO A 1 160 ? -9.886 -13.240 12.083 1.00 96.06 160 PRO A C 1
ATOM 1266 O O . PRO A 1 160 ? -9.771 -12.505 13.064 1.00 96.06 160 PRO A O 1
ATOM 1269 N N . ASP A 1 161 ? -10.148 -14.545 12.220 1.00 96.56 161 ASP A N 1
ATOM 1270 C CA . ASP A 1 161 ? -10.453 -15.182 13.514 1.00 96.56 161 ASP A CA 1
ATOM 1271 C C . ASP A 1 161 ? -9.379 -14.911 14.576 1.00 96.56 161 ASP A C 1
ATOM 1273 O O . ASP A 1 161 ? -9.682 -14.708 15.756 1.00 96.56 161 ASP A O 1
ATOM 1277 N N . ILE A 1 162 ? -8.116 -14.805 14.154 1.00 96.50 162 ILE A N 1
ATOM 1278 C CA . ILE A 1 162 ? -6.998 -14.488 15.043 1.00 96.50 162 ILE A CA 1
ATOM 1279 C C . ILE A 1 162 ? -7.161 -13.137 15.759 1.00 96.50 162 ILE A C 1
ATOM 1281 O O . ILE A 1 162 ? -6.737 -12.997 16.904 1.00 96.50 162 ILE A O 1
ATOM 1285 N N . ILE A 1 163 ? -7.834 -12.158 15.144 1.00 97.06 163 ILE A N 1
ATOM 1286 C CA . ILE A 1 163 ? -8.049 -10.812 15.702 1.00 97.06 163 ILE A CA 1
ATOM 1287 C C . ILE A 1 163 ? -8.940 -10.838 16.950 1.00 97.06 163 ILE A C 1
ATOM 1289 O O . ILE A 1 163 ? -8.858 -9.932 17.783 1.00 97.06 163 ILE A O 1
ATOM 1293 N N . HIS A 1 164 ? -9.763 -11.876 17.116 1.00 95.31 164 HIS A N 1
ATOM 1294 C CA . HIS A 1 164 ? -10.596 -12.054 18.306 1.00 95.31 164 HIS A CA 1
ATOM 1295 C C . HIS A 1 164 ? -9.803 -12.498 19.538 1.00 95.31 164 HIS A C 1
ATOM 1297 O O . HIS A 1 164 ? -10.307 -12.387 20.659 1.00 95.31 164 HIS A O 1
ATOM 1303 N N . GLN A 1 165 ? -8.566 -12.969 19.360 1.00 95.38 165 GLN A N 1
ATOM 1304 C CA . GLN A 1 165 ? -7.708 -13.316 20.483 1.00 95.38 165 GLN A CA 1
ATOM 1305 C C . GLN A 1 165 ? -7.391 -12.074 21.321 1.00 95.38 165 GLN A C 1
ATOM 1307 O O . GLN A 1 165 ? -7.213 -10.956 20.823 1.00 95.38 165 GLN A O 1
ATOM 1312 N N . ARG A 1 166 ? -7.319 -12.275 22.637 1.00 93.25 166 ARG A N 1
ATOM 1313 C CA . ARG A 1 166 ? -7.024 -11.201 23.585 1.00 93.25 166 ARG A CA 1
ATOM 1314 C C . ARG A 1 166 ? -5.680 -10.556 23.225 1.00 93.25 166 ARG A C 1
ATOM 1316 O O . ARG A 1 166 ? -4.717 -11.258 22.963 1.00 93.25 166 ARG A O 1
ATOM 1323 N N . HIS A 1 167 ? -5.632 -9.225 23.240 1.00 95.50 167 HIS A N 1
ATOM 1324 C CA . HIS A 1 167 ? -4.447 -8.411 22.924 1.00 95.50 167 HIS A CA 1
ATOM 1325 C C . HIS A 1 167 ? -3.931 -8.469 21.476 1.00 95.50 167 HIS A C 1
ATOM 1327 O O . HIS A 1 167 ? -3.017 -7.711 21.167 1.00 95.50 167 HIS A O 1
ATOM 1333 N N . MET A 1 168 ? -4.539 -9.241 20.565 1.00 97.50 168 MET A N 1
ATOM 1334 C CA . MET A 1 168 ? -3.996 -9.436 19.212 1.00 97.50 168 MET A CA 1
ATOM 1335 C C . MET A 1 168 ? -3.802 -8.132 18.428 1.00 97.50 168 MET A C 1
ATOM 1337 O O . MET A 1 168 ? -2.758 -7.923 17.820 1.00 97.50 168 MET A O 1
ATOM 1341 N N . VAL A 1 169 ? -4.780 -7.219 18.471 1.00 98.00 169 VAL A N 1
ATOM 1342 C CA . VAL A 1 169 ? -4.659 -5.905 17.809 1.00 98.00 169 VAL A CA 1
ATOM 1343 C C . VAL A 1 169 ? -3.458 -5.127 18.352 1.00 98.00 169 VAL A C 1
ATOM 1345 O O . VAL A 1 169 ? -2.690 -4.567 17.577 1.00 98.00 169 VAL A O 1
ATOM 1348 N N . ASP A 1 170 ? -3.268 -5.112 19.669 1.00 98.00 170 ASP A N 1
ATOM 1349 C CA . ASP A 1 170 ? -2.176 -4.368 20.298 1.00 98.00 170 ASP A CA 1
ATOM 1350 C C . ASP A 1 170 ? -0.818 -5.014 19.982 1.00 98.00 170 ASP A C 1
ATOM 1352 O O . ASP A 1 170 ? 0.157 -4.309 19.729 1.00 98.00 170 ASP A O 1
ATOM 1356 N N . GLU A 1 171 ? -0.754 -6.348 19.975 1.00 98.31 171 GLU A N 1
ATOM 1357 C CA . GLU A 1 171 ? 0.450 -7.102 19.624 1.00 98.31 171 GLU A CA 1
ATOM 1358 C C . GLU A 1 171 ? 0.872 -6.883 18.171 1.00 98.31 171 GLU A C 1
ATOM 1360 O O . GLU A 1 171 ? 2.053 -6.647 17.912 1.00 98.31 171 GLU A O 1
ATOM 1365 N N . LEU A 1 172 ? -0.087 -6.917 17.240 1.00 98.25 172 LEU A N 1
ATOM 1366 C CA . LEU A 1 172 ? 0.140 -6.653 15.820 1.00 98.25 172 LEU A CA 1
ATOM 1367 C C . LEU A 1 172 ? 0.611 -5.219 15.588 1.00 98.25 172 LEU A C 1
ATOM 1369 O O . LEU A 1 172 ? 1.609 -5.012 14.909 1.00 98.25 172 LEU A O 1
ATOM 1373 N N . ILE A 1 173 ? -0.063 -4.222 16.170 1.00 98.25 173 ILE A N 1
ATOM 1374 C CA . ILE A 1 173 ? 0.325 -2.816 15.988 1.00 98.25 173 ILE A CA 1
ATOM 1375 C C . ILE A 1 173 ? 1.726 -2.557 16.550 1.00 98.25 173 ILE A C 1
ATOM 1377 O O . ILE A 1 173 ? 2.538 -1.933 15.868 1.00 98.25 173 ILE A O 1
ATOM 1381 N N . ARG A 1 174 ? 2.056 -3.073 17.745 1.00 98.31 174 ARG A N 1
ATOM 1382 C CA . ARG A 1 174 ? 3.424 -2.954 18.276 1.00 98.31 174 ARG A CA 1
ATOM 1383 C C . ARG A 1 174 ? 4.434 -3.642 17.369 1.00 98.31 174 ARG A C 1
ATOM 1385 O O . ARG A 1 174 ? 5.458 -3.039 17.074 1.00 98.31 174 ARG A O 1
ATOM 1392 N N . GLY A 1 175 ? 4.125 -4.849 16.894 1.00 97.94 175 GLY A N 1
ATOM 1393 C CA . GLY A 1 175 ? 4.987 -5.588 15.978 1.00 97.94 175 GLY A CA 1
ATOM 1394 C C . GLY A 1 175 ? 5.247 -4.827 14.677 1.00 97.94 175 GLY A C 1
ATOM 1395 O O . GLY A 1 175 ? 6.390 -4.760 14.229 1.00 97.94 175 GLY A O 1
ATOM 1396 N N . LEU A 1 176 ? 4.207 -4.243 14.073 1.00 96.75 176 LEU A N 1
ATOM 1397 C CA . LEU A 1 176 ? 4.311 -3.466 12.834 1.00 96.75 176 LEU A CA 1
ATOM 1398 C C . LEU A 1 176 ? 5.155 -2.199 13.017 1.00 96.75 176 LEU A C 1
ATOM 1400 O O . LEU A 1 176 ? 5.900 -1.835 12.117 1.00 96.75 176 LEU A O 1
ATOM 1404 N N . VAL A 1 177 ? 5.071 -1.545 14.179 1.00 96.44 177 VAL A N 1
ATOM 1405 C CA . VAL A 1 177 ? 5.872 -0.348 14.487 1.00 96.44 177 VAL A CA 1
ATOM 1406 C C . VAL A 1 177 ? 7.324 -0.698 14.834 1.00 96.44 177 VAL A C 1
ATOM 1408 O O . VAL A 1 177 ? 8.225 0.082 14.535 1.00 96.44 177 VAL A O 1
ATOM 1411 N N . SER A 1 178 ? 7.575 -1.847 15.469 1.00 96.62 178 SER A N 1
ATOM 1412 C CA . SER A 1 178 ? 8.909 -2.213 15.965 1.00 96.62 178 SER A CA 1
ATOM 1413 C C . SER A 1 178 ? 9.747 -3.044 15.006 1.00 96.62 178 SER A C 1
ATOM 1415 O O . SER A 1 178 ? 10.918 -3.287 15.294 1.00 96.62 178 SER A O 1
ATOM 1417 N N . THR A 1 179 ? 9.169 -3.524 13.905 1.00 95.94 179 THR A N 1
ATOM 1418 C CA . THR A 1 179 ? 9.868 -4.431 12.993 1.00 95.94 179 THR A CA 1
ATOM 1419 C C . THR A 1 179 ? 10.042 -3.792 11.620 1.00 95.94 179 THR A C 1
ATOM 1421 O O . THR A 1 179 ? 9.049 -3.340 11.049 1.00 95.94 179 THR A O 1
ATOM 1424 N N . PRO A 1 180 ? 11.259 -3.798 11.050 1.00 95.88 180 PRO A N 1
ATOM 1425 C CA . PRO A 1 180 ? 11.477 -3.349 9.682 1.00 95.88 180 PRO A CA 1
ATOM 1426 C C . PRO A 1 180 ? 10.608 -4.105 8.661 1.00 95.88 180 PRO A C 1
ATOM 1428 O O . PRO A 1 180 ? 10.239 -5.270 8.862 1.00 95.88 180 PRO A O 1
ATOM 1431 N N . MET A 1 181 ? 10.290 -3.416 7.567 1.00 95.56 181 MET A N 1
ATOM 1432 C CA . MET A 1 181 ? 9.757 -4.005 6.334 1.00 95.56 181 MET A CA 1
ATOM 1433 C C . MET A 1 181 ? 10.874 -4.695 5.532 1.00 95.56 181 MET A C 1
ATOM 1435 O O . MET A 1 181 ? 12.050 -4.465 5.818 1.00 95.56 181 MET A O 1
ATOM 1439 N N . GLU A 1 182 ? 10.514 -5.513 4.539 1.00 96.31 182 GLU A N 1
ATOM 1440 C CA . GLU A 1 182 ? 11.496 -5.998 3.554 1.00 96.31 182 GLU A CA 1
ATOM 1441 C C . GLU A 1 182 ? 11.995 -4.851 2.660 1.00 96.31 182 GLU A C 1
ATOM 1443 O O . GLU A 1 182 ? 11.424 -3.756 2.631 1.00 96.31 182 GLU A O 1
ATOM 1448 N N . ASN A 1 183 ? 13.067 -5.105 1.913 1.00 93.62 183 ASN A N 1
ATOM 1449 C CA . ASN A 1 183 ? 13.586 -4.145 0.945 1.00 93.62 183 ASN A CA 1
ATOM 1450 C C . ASN A 1 183 ? 12.608 -3.923 -0.218 1.00 93.62 183 ASN A C 1
ATOM 1452 O O . ASN A 1 183 ? 11.850 -4.808 -0.616 1.00 93.62 183 ASN A O 1
ATOM 1456 N N . LEU A 1 184 ? 12.656 -2.725 -0.804 1.00 93.69 184 LEU A N 1
ATOM 1457 C CA . LEU A 1 184 ? 12.027 -2.498 -2.098 1.00 93.69 184 LEU A CA 1
ATOM 1458 C C . LEU A 1 184 ? 12.968 -2.983 -3.201 1.00 93.69 184 LEU A C 1
ATOM 1460 O O . LEU A 1 184 ? 13.918 -2.283 -3.547 1.00 93.69 184 LEU A O 1
ATOM 1464 N N . ASP A 1 185 ? 12.726 -4.183 -3.717 1.00 91.62 185 ASP A N 1
ATOM 1465 C CA . ASP A 1 185 ? 13.516 -4.774 -4.789 1.00 91.62 185 ASP A CA 1
ATOM 1466 C C . ASP A 1 185 ? 12.700 -5.813 -5.584 1.00 91.62 185 ASP A C 1
ATOM 1468 O O . ASP A 1 185 ? 11.489 -5.975 -5.408 1.00 91.62 185 ASP A O 1
ATOM 1472 N N . GLN A 1 186 ? 13.361 -6.509 -6.507 1.00 89.69 186 GLN A N 1
ATOM 1473 C CA . GLN A 1 186 ? 12.746 -7.514 -7.370 1.00 89.69 186 GLN A CA 1
ATOM 1474 C C . GLN A 1 186 ? 12.311 -8.799 -6.649 1.00 89.69 186 GLN A C 1
ATOM 1476 O O . GLN A 1 186 ? 11.768 -9.699 -7.298 1.00 89.69 186 GLN A O 1
ATOM 1481 N N . PHE A 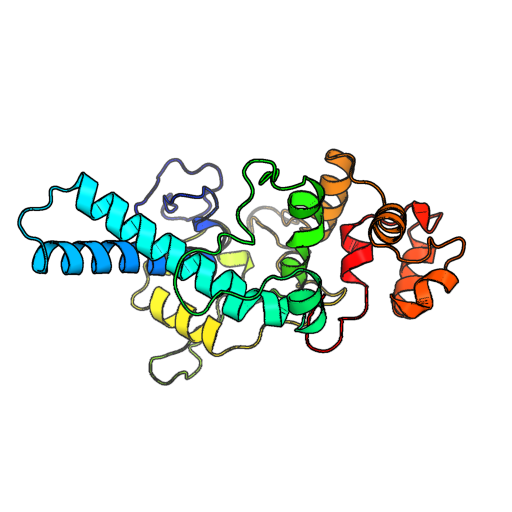1 187 ? 12.594 -8.943 -5.354 1.00 94.19 187 PHE A N 1
ATOM 1482 C CA . PHE A 1 187 ? 12.250 -10.125 -4.582 1.00 94.19 187 PHE A CA 1
ATOM 1483 C C . PHE A 1 187 ? 10.927 -9.915 -3.854 1.00 94.19 187 PHE A C 1
ATOM 1485 O O . PHE A 1 187 ? 10.672 -8.908 -3.204 1.00 94.19 187 PHE A O 1
ATOM 1492 N N . ILE A 1 188 ? 10.050 -10.906 -3.981 1.00 96.94 188 ILE A N 1
ATOM 1493 C CA . ILE A 1 188 ? 8.726 -10.887 -3.371 1.00 96.94 188 ILE A CA 1
ATOM 1494 C C . ILE A 1 188 ? 8.541 -12.197 -2.617 1.00 96.94 188 ILE A C 1
ATOM 1496 O O . ILE A 1 188 ? 8.784 -13.280 -3.157 1.00 96.94 188 ILE A O 1
ATOM 1500 N N . THR A 1 189 ? 8.113 -12.088 -1.360 1.00 97.50 189 THR A N 1
ATOM 1501 C CA . THR A 1 189 ? 7.944 -13.234 -0.463 1.00 97.50 189 THR A CA 1
ATOM 1502 C C . THR A 1 189 ? 7.086 -14.347 -1.076 1.00 97.50 189 THR A C 1
ATOM 1504 O O . THR A 1 189 ? 6.088 -14.094 -1.760 1.00 97.50 189 THR A O 1
ATOM 1507 N N . GLY A 1 190 ? 7.458 -15.599 -0.780 1.00 97.56 190 GLY A N 1
ATOM 1508 C CA . GLY A 1 190 ? 6.732 -16.806 -1.189 1.00 97.56 190 GLY A CA 1
ATOM 1509 C C . GLY A 1 190 ? 5.255 -16.790 -0.793 1.00 97.56 190 GLY A C 1
ATOM 1510 O O . GLY A 1 190 ? 4.419 -17.345 -1.504 1.00 97.56 190 GLY A O 1
ATOM 1511 N N . GLU A 1 191 ? 4.922 -16.093 0.295 1.00 97.44 191 GLU A N 1
ATOM 1512 C CA . GLU A 1 191 ? 3.554 -15.994 0.812 1.00 97.44 191 GLU A CA 1
ATOM 1513 C C . GLU A 1 191 ? 2.571 -15.373 -0.177 1.00 97.44 191 GLU A C 1
ATOM 1515 O O . GLU A 1 191 ? 1.399 -15.730 -0.157 1.00 97.44 191 GLU A O 1
ATOM 1520 N N . ILE A 1 192 ? 3.037 -14.482 -1.056 1.00 97.44 192 ILE A N 1
ATOM 1521 C CA . ILE A 1 192 ? 2.187 -13.860 -2.078 1.00 97.44 192 ILE A CA 1
ATOM 1522 C C . ILE A 1 192 ? 2.602 -14.204 -3.507 1.00 97.44 192 ILE A C 1
ATOM 1524 O O . ILE A 1 192 ? 1.805 -13.993 -4.411 1.00 97.44 192 ILE A O 1
ATOM 1528 N N . SER A 1 193 ? 3.805 -14.735 -3.739 1.00 97.19 193 SER A N 1
ATOM 1529 C CA . SER A 1 193 ? 4.206 -15.229 -5.066 1.00 97.19 193 SER A CA 1
ATOM 1530 C C . SER A 1 193 ? 3.790 -16.676 -5.332 1.00 97.19 193 SER A C 1
ATOM 1532 O O . SER A 1 193 ? 3.696 -17.066 -6.485 1.00 97.19 193 SER A O 1
ATOM 1534 N N . ASN A 1 194 ? 3.518 -17.475 -4.296 1.00 96.44 194 ASN A N 1
ATOM 1535 C CA . ASN A 1 194 ? 3.116 -18.880 -4.454 1.00 96.44 194 ASN A CA 1
ATOM 1536 C C . ASN A 1 194 ? 1.875 -19.257 -3.638 1.00 96.44 194 ASN A C 1
ATOM 1538 O O . ASN A 1 194 ? 1.201 -20.228 -3.970 1.00 96.44 194 ASN A O 1
ATOM 1542 N N . HIS A 1 195 ? 1.590 -18.532 -2.553 1.00 96.75 195 HIS A N 1
ATOM 1543 C CA . HIS A 1 195 ? 0.590 -18.927 -1.557 1.00 96.75 195 HIS A CA 1
ATOM 1544 C C . HIS A 1 195 ? -0.488 -17.864 -1.322 1.00 96.75 195 HIS A C 1
ATOM 1546 O O . HIS A 1 195 ? -1.217 -17.930 -0.327 1.00 96.75 195 HIS A O 1
ATOM 1552 N N . LEU A 1 196 ? -0.634 -16.903 -2.248 1.00 96.31 196 LEU A N 1
ATOM 1553 C CA . LEU A 1 196 ? -1.676 -15.890 -2.137 1.00 96.31 196 LEU A CA 1
ATOM 1554 C C . LEU A 1 196 ? -3.038 -16.584 -2.120 1.00 96.31 196 LEU A C 1
ATOM 1556 O O . LEU A 1 196 ? -3.399 -17.284 -3.067 1.00 96.31 196 LEU A O 1
ATOM 1560 N N . PHE A 1 197 ? -3.789 -16.361 -1.044 1.00 93.75 197 PHE A N 1
ATOM 1561 C CA . PHE A 1 197 ? -5.128 -16.914 -0.840 1.00 93.75 197 PHE A CA 1
ATOM 1562 C C . PHE A 1 197 ? -5.182 -18.444 -1.004 1.00 93.75 197 PHE A C 1
ATOM 1564 O O . PHE A 1 197 ? -6.209 -18.973 -1.427 1.00 93.75 197 PHE A O 1
ATOM 1571 N N . GLU A 1 198 ? -4.109 -19.153 -0.652 1.00 93.06 198 GLU A N 1
ATOM 1572 C CA . GLU A 1 198 ? -4.038 -20.616 -0.707 1.00 93.06 198 GLU A CA 1
ATOM 1573 C C . GLU A 1 198 ? -5.177 -21.280 0.093 1.00 93.06 198 GLU A C 1
ATOM 1575 O O . GLU A 1 198 ? -5.485 -20.892 1.221 1.00 93.06 198 GLU A O 1
ATOM 1580 N N . ASP A 1 199 ? -5.806 -22.307 -0.484 1.00 90.81 199 ASP A N 1
ATOM 1581 C CA . ASP A 1 199 ? -6.647 -23.254 0.250 1.00 90.81 199 ASP A CA 1
ATOM 1582 C C . ASP A 1 199 ? -5.850 -24.540 0.468 1.00 90.81 199 ASP A C 1
ATOM 1584 O O . ASP A 1 199 ? -5.663 -25.339 -0.451 1.00 90.81 199 ASP A O 1
ATOM 1588 N N . ARG A 1 200 ? -5.410 -24.772 1.709 1.00 87.62 200 ARG A N 1
ATOM 1589 C CA . ARG A 1 200 ? -4.593 -25.940 2.083 1.00 87.62 200 ARG A CA 1
ATOM 1590 C C . ARG A 1 200 ? -5.258 -27.290 1.787 1.00 87.62 200 ARG A C 1
ATOM 1592 O O . ARG A 1 200 ? -4.581 -28.313 1.797 1.00 87.62 200 ARG A O 1
ATOM 1599 N N . ARG A 1 201 ? -6.573 -27.320 1.545 1.00 90.81 201 ARG A N 1
ATOM 1600 C CA . ARG A 1 201 ? -7.309 -28.541 1.179 1.00 90.81 201 ARG A CA 1
ATOM 1601 C C . ARG A 1 201 ? -7.160 -28.891 -0.301 1.00 90.81 201 ARG A C 1
ATOM 1603 O O . ARG A 1 201 ? -7.465 -30.016 -0.685 1.00 90.81 201 ARG A O 1
ATOM 1610 N N . ILE A 1 202 ? -6.716 -27.940 -1.123 1.00 93.19 202 ILE A N 1
ATOM 1611 C CA . ILE A 1 202 ? -6.594 -28.075 -2.572 1.00 93.19 202 ILE A CA 1
ATOM 1612 C C . ILE A 1 202 ? -5.112 -27.923 -2.943 1.00 93.19 202 ILE A C 1
ATOM 1614 O O . ILE A 1 202 ? -4.564 -26.823 -2.818 1.00 93.19 202 ILE A O 1
ATOM 1618 N N . PRO A 1 203 ? -4.447 -28.998 -3.405 1.00 92.38 203 PRO A N 1
ATOM 1619 C CA . PRO A 1 203 ? -3.055 -28.930 -3.836 1.00 92.38 203 PRO A CA 1
ATOM 1620 C C . PRO A 1 203 ? -2.835 -27.852 -4.905 1.00 92.38 203 PRO A C 1
ATOM 1622 O O . PRO A 1 203 ? -3.605 -27.766 -5.859 1.00 92.38 203 PRO A O 1
ATOM 1625 N N . HIS A 1 204 ? -1.767 -27.062 -4.754 1.00 91.12 204 HIS A N 1
ATOM 1626 C CA . HIS A 1 204 ? -1.365 -26.007 -5.699 1.00 91.12 204 HIS A CA 1
ATOM 1627 C C . HIS A 1 204 ? -2.433 -24.925 -5.956 1.00 91.12 204 HIS A C 1
ATOM 1629 O O . HIS A 1 204 ? -2.486 -24.352 -7.040 1.00 91.12 204 HIS A O 1
ATOM 1635 N N . SER A 1 205 ? -3.288 -24.637 -4.970 1.00 94.75 205 SER A N 1
ATOM 1636 C CA . SER A 1 205 ? -4.340 -23.613 -5.079 1.00 94.75 205 SER A CA 1
ATOM 1637 C C . SER A 1 205 ? -3.866 -22.176 -4.841 1.00 94.75 205 SER A C 1
ATOM 1639 O O . SER A 1 205 ? -4.634 -21.239 -5.060 1.00 94.75 205 SER A O 1
ATOM 1641 N N . GLY A 1 206 ? -2.634 -21.993 -4.363 1.00 95.75 206 GLY A N 1
ATOM 1642 C CA . GLY A 1 206 ? -2.059 -20.673 -4.139 1.00 95.75 206 GLY A CA 1
ATOM 1643 C C . GLY A 1 206 ? -1.866 -19.899 -5.443 1.00 95.75 206 GLY A C 1
ATOM 1644 O O . GLY A 1 206 ? -1.528 -20.465 -6.483 1.00 95.75 206 GLY A O 1
ATOM 1645 N N . MET A 1 207 ? -2.108 -18.592 -5.383 1.00 96.75 207 MET A N 1
ATOM 1646 C CA . MET A 1 207 ? -1.932 -17.683 -6.513 1.00 96.75 207 MET A CA 1
ATOM 1647 C C . MET A 1 207 ? -0.604 -16.918 -6.429 1.00 96.75 207 MET A C 1
ATOM 1649 O O . MET A 1 207 ? -0.003 -16.786 -5.360 1.00 96.75 207 MET A O 1
ATOM 1653 N N . ASP A 1 208 ? -0.188 -16.373 -7.573 1.00 98.06 208 ASP A N 1
ATOM 1654 C CA . ASP A 1 208 ? 0.999 -15.529 -7.729 1.00 98.06 208 ASP A CA 1
ATOM 1655 C C . ASP A 1 208 ? 0.569 -14.061 -7.909 1.00 98.06 208 ASP A C 1
ATOM 1657 O O . ASP A 1 208 ? 0.116 -13.647 -8.980 1.00 98.06 208 ASP A O 1
ATOM 1661 N N . LEU A 1 209 ? 0.668 -13.263 -6.841 1.00 97.94 209 LEU A N 1
ATOM 1662 C CA . LEU A 1 209 ? 0.304 -11.845 -6.841 1.00 97.94 209 LEU A CA 1
ATOM 1663 C C . LEU A 1 209 ? 1.151 -11.009 -7.819 1.00 97.94 209 LEU A C 1
ATOM 1665 O O . LEU A 1 209 ? 0.563 -10.209 -8.550 1.00 97.94 209 LEU A O 1
ATOM 1669 N N . PRO A 1 210 ? 2.491 -11.144 -7.883 1.00 97.75 210 PRO A N 1
ATOM 1670 C CA . PRO A 1 210 ? 3.298 -10.513 -8.931 1.00 97.75 210 PRO A CA 1
ATOM 1671 C C . PRO A 1 210 ? 2.814 -10.813 -10.356 1.00 97.75 210 PRO A C 1
ATOM 1673 O O . PRO A 1 210 ? 2.655 -9.880 -11.149 1.00 97.75 210 PRO A O 1
ATOM 1676 N N . ALA A 1 211 ? 2.521 -12.075 -10.674 1.00 97.94 211 ALA A N 1
ATOM 1677 C CA . ALA A 1 211 ? 1.990 -12.461 -11.979 1.00 97.94 211 ALA A CA 1
ATOM 1678 C C . ALA A 1 211 ? 0.600 -11.856 -12.223 1.00 97.94 211 ALA A C 1
ATOM 1680 O O . ALA A 1 211 ? 0.334 -11.338 -13.309 1.00 97.94 211 ALA A O 1
ATOM 1681 N N . LEU A 1 212 ? -0.266 -11.831 -11.202 1.00 98.06 212 LEU A N 1
ATOM 1682 C CA . LEU A 1 212 ? -1.559 -11.145 -11.265 1.00 98.06 212 LEU A CA 1
ATOM 1683 C C . LEU A 1 212 ? -1.405 -9.636 -11.491 1.00 98.06 212 LEU A C 1
ATOM 1685 O O . LEU A 1 212 ? -2.223 -9.063 -12.203 1.00 98.06 212 LEU A O 1
ATOM 1689 N N . ASN A 1 213 ? -0.381 -8.980 -10.935 1.00 98.12 213 ASN A N 1
ATOM 1690 C CA . ASN A 1 213 ? -0.118 -7.556 -11.181 1.00 98.12 213 ASN A CA 1
ATOM 1691 C C . ASN A 1 213 ? 0.237 -7.309 -12.650 1.00 98.12 213 ASN A C 1
ATOM 1693 O O . ASN A 1 213 ? -0.321 -6.405 -13.267 1.00 98.12 213 ASN A O 1
ATOM 1697 N N . ILE A 1 214 ? 1.118 -8.140 -13.215 1.00 98.31 214 ILE A N 1
ATOM 1698 C CA . ILE A 1 214 ? 1.493 -8.078 -14.633 1.00 98.31 214 ILE A CA 1
ATOM 1699 C C . ILE A 1 214 ? 0.257 -8.301 -15.508 1.00 98.31 214 ILE A C 1
ATOM 1701 O O . ILE A 1 214 ? -0.065 -7.478 -16.363 1.00 98.31 214 ILE A O 1
ATOM 1705 N N . GLN A 1 215 ? -0.494 -9.372 -15.250 1.00 98.44 215 GLN A N 1
ATOM 1706 C CA . GLN A 1 215 ? -1.682 -9.689 -16.034 1.00 98.44 215 GLN A CA 1
ATOM 1707 C C . GLN A 1 215 ? -2.768 -8.612 -15.901 1.00 98.44 215 GLN A C 1
ATOM 1709 O O . GLN A 1 215 ? -3.424 -8.288 -16.887 1.00 98.44 215 GLN A O 1
ATOM 1714 N N . ARG A 1 216 ? -2.936 -8.015 -14.713 1.00 98.19 216 ARG A N 1
ATOM 1715 C CA . ARG A 1 216 ? -3.881 -6.915 -14.473 1.00 98.19 216 ARG A CA 1
ATOM 1716 C C . ARG A 1 216 ? -3.485 -5.645 -15.219 1.00 98.19 216 ARG A C 1
ATOM 1718 O O . ARG A 1 216 ? -4.356 -4.965 -15.748 1.00 98.19 216 ARG A O 1
ATOM 1725 N N . ALA A 1 217 ? -2.195 -5.320 -15.273 1.00 97.94 217 ALA A N 1
ATOM 1726 C CA . ALA A 1 217 ? -1.719 -4.183 -16.054 1.00 97.94 217 ALA A CA 1
ATOM 1727 C C . ALA A 1 217 ? -2.024 -4.379 -17.551 1.00 97.94 217 ALA A C 1
ATOM 1729 O O . ALA A 1 217 ? -2.516 -3.463 -18.205 1.00 97.94 217 ALA A O 1
ATOM 1730 N N . ARG A 1 218 ? -1.839 -5.596 -18.074 1.00 98.12 218 ARG A N 1
ATOM 1731 C CA . ARG A 1 218 ? -2.192 -5.935 -19.463 1.00 98.12 218 ARG A CA 1
ATOM 1732 C C . ARG A 1 218 ? -3.699 -5.872 -19.721 1.00 98.12 218 ARG A C 1
ATOM 1734 O O . ARG A 1 218 ? -4.113 -5.291 -20.716 1.00 98.12 218 ARG A O 1
ATOM 1741 N N . ASP A 1 219 ? -4.508 -6.413 -18.809 1.00 98.38 219 ASP A N 1
ATOM 1742 C CA . ASP A 1 219 ? -5.981 -6.334 -18.825 1.00 98.38 219 ASP A CA 1
ATOM 1743 C C . ASP A 1 219 ? -6.471 -4.877 -18.891 1.00 98.38 219 ASP A C 1
ATOM 1745 O O . ASP A 1 219 ? -7.372 -4.536 -19.651 1.00 98.38 219 ASP A O 1
ATOM 1749 N N . HIS A 1 220 ? -5.806 -3.984 -18.158 1.00 98.06 220 HIS A N 1
ATOM 1750 C CA . HIS A 1 220 ? -6.125 -2.558 -18.132 1.00 98.06 220 HIS A CA 1
ATOM 1751 C C . HIS A 1 220 ? -5.498 -1.756 -19.287 1.00 98.06 220 HIS A C 1
ATOM 1753 O O . HIS A 1 220 ? -5.658 -0.536 -19.329 1.00 98.06 220 HIS A O 1
ATOM 1759 N N . GLY A 1 221 ? -4.780 -2.408 -20.209 1.00 97.75 221 GLY A N 1
ATOM 1760 C CA . GLY A 1 221 ? -4.126 -1.749 -21.339 1.00 97.75 221 GLY A CA 1
ATOM 1761 C C . GLY A 1 221 ? -3.047 -0.749 -20.920 1.00 97.75 221 GLY A C 1
ATOM 1762 O O . GLY A 1 221 ? -2.872 0.267 -21.591 1.00 97.75 221 GLY A O 1
ATOM 1763 N N . ILE A 1 222 ? -2.358 -1.000 -19.802 1.00 98.19 222 ILE A N 1
ATOM 1764 C CA . ILE A 1 222 ? -1.310 -0.105 -19.310 1.00 98.19 222 ILE A CA 1
ATOM 1765 C C . ILE A 1 222 ? -0.126 -0.102 -20.292 1.00 98.19 222 ILE A C 1
ATOM 1767 O O . ILE A 1 222 ? 0.400 -1.175 -20.595 1.00 98.19 222 ILE A O 1
ATOM 1771 N N . PRO A 1 223 ? 0.312 1.077 -20.778 1.00 97.81 223 PRO A N 1
ATOM 1772 C CA . PRO A 1 223 ? 1.509 1.207 -21.599 1.00 97.81 223 PRO A CA 1
ATOM 1773 C C . PRO A 1 223 ? 2.760 0.619 -20.937 1.00 97.81 223 PRO A C 1
ATOM 1775 O O . PRO A 1 223 ? 2.845 0.466 -19.715 1.00 97.81 223 PRO A O 1
ATOM 1778 N N . SER A 1 224 ? 3.760 0.302 -21.754 1.00 97.81 224 SER A N 1
ATOM 1779 C CA . SER A 1 224 ? 4.992 -0.295 -21.253 1.00 97.81 224 SER A CA 1
ATOM 1780 C C . SER A 1 224 ? 5.782 0.667 -20.372 1.00 97.81 224 SER A C 1
ATOM 1782 O O . SER A 1 224 ? 5.652 1.891 -20.443 1.00 97.81 224 SER A O 1
ATOM 1784 N N . TYR A 1 225 ? 6.669 0.107 -19.558 1.00 98.31 225 TYR A N 1
ATOM 1785 C CA . TYR A 1 225 ? 7.621 0.862 -18.755 1.00 98.31 225 TYR A CA 1
ATOM 1786 C C . TYR A 1 225 ? 8.388 1.906 -19.590 1.00 98.31 225 TYR A C 1
ATOM 1788 O O . TYR A 1 225 ? 8.586 3.032 -19.138 1.00 98.31 225 TYR A O 1
ATOM 1796 N N . ASN A 1 226 ? 8.759 1.584 -20.835 1.00 97.88 226 ASN A N 1
ATOM 1797 C CA . ASN A 1 226 ? 9.503 2.502 -21.698 1.00 97.88 226 ASN A CA 1
ATOM 1798 C C . ASN A 1 226 ? 8.675 3.724 -22.149 1.00 97.88 226 ASN A C 1
ATOM 1800 O O . ASN A 1 226 ? 9.240 4.803 -22.341 1.00 97.88 226 ASN A O 1
ATOM 1804 N N . GLU A 1 227 ? 7.347 3.587 -22.264 1.00 97.88 227 GLU A N 1
ATOM 1805 C CA . GLU A 1 227 ? 6.442 4.728 -22.472 1.00 97.88 227 GLU A CA 1
ATOM 1806 C C . GLU A 1 227 ? 6.425 5.643 -21.244 1.00 97.88 227 GLU A C 1
ATOM 1808 O O . GLU A 1 227 ? 6.578 6.859 -21.370 1.00 97.88 227 GLU A O 1
ATOM 1813 N N . TYR A 1 228 ? 6.330 5.069 -20.039 1.00 97.44 228 TYR A N 1
ATOM 1814 C CA . TYR A 1 228 ? 6.355 5.852 -18.800 1.00 97.44 228 TYR A CA 1
ATOM 1815 C C . TYR A 1 228 ? 7.693 6.541 -18.560 1.00 97.44 228 TYR A C 1
ATOM 1817 O O . TYR A 1 228 ? 7.698 7.678 -18.097 1.00 97.44 228 TYR A O 1
ATOM 1825 N N . ARG A 1 229 ? 8.819 5.933 -18.954 1.00 97.00 229 ARG A N 1
ATOM 1826 C CA . ARG A 1 229 ? 10.117 6.625 -18.953 1.00 97.00 229 ARG A CA 1
ATOM 1827 C C . ARG A 1 229 ? 10.040 7.924 -19.750 1.00 97.00 229 ARG A C 1
ATOM 1829 O O . ARG A 1 229 ? 10.402 8.972 -19.225 1.00 97.00 229 ARG A O 1
ATOM 1836 N N . ALA A 1 230 ? 9.524 7.876 -20.978 1.00 96.12 230 ALA A N 1
ATOM 1837 C CA . ALA A 1 230 ? 9.390 9.067 -21.814 1.00 96.12 230 ALA A CA 1
ATOM 1838 C C . ALA A 1 230 ? 8.429 10.103 -21.199 1.00 96.12 230 ALA A C 1
ATOM 1840 O O . ALA A 1 230 ? 8.764 11.286 -21.147 1.00 96.12 230 ALA A O 1
ATOM 1841 N N . LEU A 1 231 ? 7.277 9.665 -20.675 1.00 95.50 231 LEU A N 1
ATOM 1842 C CA . LEU A 1 231 ? 6.315 10.538 -19.983 1.00 95.50 231 LEU A CA 1
ATOM 1843 C C . LEU A 1 231 ? 6.912 11.207 -18.735 1.00 95.50 231 LEU A C 1
ATOM 1845 O O . LEU A 1 231 ? 6.583 12.352 -18.427 1.00 95.50 231 LEU A O 1
ATOM 1849 N N . CYS A 1 232 ? 7.813 10.518 -18.037 1.00 93.75 232 CYS A N 1
ATOM 1850 C CA . CYS A 1 232 ? 8.525 11.014 -16.862 1.00 93.75 232 CYS A CA 1
ATOM 1851 C C . CYS A 1 232 ? 9.845 11.732 -17.204 1.00 93.75 232 CYS A C 1
ATOM 1853 O O . CYS A 1 232 ? 10.682 11.922 -16.322 1.00 93.75 232 CYS A O 1
ATOM 1855 N N . ASN A 1 233 ? 10.038 12.166 -18.457 1.00 93.81 233 ASN A N 1
ATOM 1856 C CA . ASN A 1 233 ? 11.232 12.875 -18.945 1.00 93.81 233 ASN A CA 1
ATOM 1857 C C . ASN A 1 233 ? 12.555 12.093 -18.816 1.00 93.81 233 ASN A C 1
ATOM 1859 O O . ASN A 1 233 ? 13.639 12.684 -18.799 1.00 93.81 233 ASN A O 1
ATOM 1863 N N . LEU A 1 234 ? 12.491 10.766 -18.755 1.00 94.81 234 LEU A N 1
ATOM 1864 C CA . LEU A 1 234 ? 13.650 9.891 -18.884 1.00 94.81 234 LEU A CA 1
ATOM 1865 C C . LEU A 1 234 ? 13.912 9.571 -20.361 1.00 94.81 234 LEU A C 1
ATOM 1867 O O . LEU A 1 234 ? 13.023 9.629 -21.214 1.00 94.81 234 LEU A O 1
ATOM 1871 N N . LYS A 1 235 ? 15.161 9.213 -20.682 1.00 94.94 235 LYS A N 1
ATOM 1872 C CA . LYS A 1 235 ? 15.529 8.796 -22.040 1.00 94.94 235 LYS A CA 1
ATOM 1873 C C . LYS A 1 235 ? 14.804 7.490 -22.367 1.00 94.94 235 LYS A C 1
ATOM 1875 O O . LYS A 1 235 ? 15.008 6.493 -21.679 1.00 94.94 235 LYS A O 1
ATOM 1880 N N . ARG A 1 236 ? 14.028 7.467 -23.453 1.00 96.81 236 ARG A N 1
ATOM 1881 C CA . ARG A 1 236 ? 13.468 6.220 -23.987 1.00 96.81 236 ARG A CA 1
ATOM 1882 C C . ARG A 1 236 ? 14.603 5.252 -24.344 1.00 96.81 236 ARG A C 1
ATOM 1884 O O . ARG A 1 236 ? 15.549 5.640 -25.029 1.00 96.81 236 ARG A O 1
ATOM 1891 N N . ALA A 1 237 ? 14.519 4.009 -23.877 1.00 97.94 237 ALA A N 1
ATOM 1892 C CA . ALA A 1 237 ? 15.478 2.974 -24.246 1.00 97.94 237 ALA A CA 1
ATOM 1893 C C . ALA A 1 237 ? 15.232 2.508 -25.679 1.00 97.94 237 ALA A C 1
ATOM 1895 O O . ALA A 1 237 ? 14.093 2.290 -26.080 1.00 97.94 237 ALA A O 1
ATOM 1896 N N . THR A 1 238 ? 16.318 2.324 -26.416 1.00 97.75 238 THR A N 1
ATOM 1897 C CA . THR A 1 238 ? 16.344 1.680 -27.736 1.00 97.75 238 THR A CA 1
ATOM 1898 C C . THR A 1 238 ? 17.123 0.371 -27.696 1.00 97.75 238 THR A C 1
ATOM 1900 O O . THR A 1 238 ? 16.853 -0.538 -28.476 1.00 97.75 238 THR A O 1
ATOM 1903 N N . THR A 1 239 ? 18.053 0.244 -26.746 1.00 97.88 239 THR A N 1
ATOM 1904 C CA . THR A 1 239 ? 18.755 -1.001 -26.433 1.00 97.88 239 THR A CA 1
ATOM 1905 C C . THR A 1 239 ? 18.644 -1.330 -24.945 1.00 97.88 239 THR A C 1
ATOM 1907 O O . THR A 1 239 ? 18.276 -0.487 -24.126 1.00 97.88 239 THR A O 1
ATOM 1910 N N . TRP A 1 240 ? 18.985 -2.562 -24.569 1.00 98.12 240 TRP A N 1
ATOM 1911 C CA . TRP A 1 240 ? 18.993 -2.998 -23.169 1.00 98.12 240 TRP A CA 1
ATOM 1912 C C . TRP A 1 240 ? 19.961 -2.179 -22.304 1.00 98.12 240 TRP A C 1
ATOM 1914 O O . TRP A 1 240 ? 19.710 -1.948 -21.125 1.00 98.12 240 TRP A O 1
ATOM 1924 N N . GLU A 1 241 ? 21.058 -1.704 -22.888 1.00 97.25 241 GLU A N 1
ATOM 1925 C CA . GLU A 1 241 ? 22.093 -0.921 -22.214 1.00 97.25 241 GLU A CA 1
ATOM 1926 C C . GLU A 1 241 ? 21.617 0.496 -21.855 1.00 97.25 241 GLU A C 1
ATOM 1928 O O . GLU A 1 241 ? 22.085 1.063 -20.865 1.00 97.25 241 GLU A O 1
ATOM 1933 N N . ASP A 1 242 ? 20.631 1.041 -22.580 1.00 97.75 242 ASP A N 1
ATOM 1934 C CA . ASP A 1 242 ? 19.990 2.328 -22.259 1.00 97.75 242 ASP A CA 1
ATOM 1935 C C . ASP A 1 242 ? 19.236 2.309 -20.910 1.00 97.75 242 ASP A C 1
ATOM 1937 O O . ASP A 1 242 ? 18.832 3.364 -20.415 1.00 97.75 242 ASP A O 1
ATOM 1941 N N . LEU A 1 243 ? 19.029 1.127 -20.316 1.00 97.75 243 LEU A N 1
ATOM 1942 C CA . LEU A 1 243 ? 18.419 0.944 -18.995 1.00 97.75 243 LEU A CA 1
ATOM 1943 C C . LEU A 1 243 ? 19.437 0.990 -17.847 1.00 97.75 243 LEU A C 1
ATOM 1945 O O . LEU A 1 243 ? 19.042 1.032 -16.689 1.00 97.75 243 LEU A O 1
ATOM 1949 N N . SER A 1 244 ? 20.741 0.955 -18.138 1.00 96.81 244 SER A N 1
ATOM 1950 C CA . SER A 1 244 ? 21.800 0.718 -17.137 1.00 96.81 244 SER A CA 1
ATOM 1951 C C . SER A 1 244 ? 21.919 1.785 -16.045 1.00 96.81 244 SER A C 1
ATOM 1953 O O . SER A 1 244 ? 22.465 1.514 -14.968 1.00 96.81 244 SER A O 1
ATOM 1955 N N . ARG A 1 245 ? 21.409 2.992 -16.310 1.00 95.06 245 ARG A N 1
ATOM 1956 C CA . ARG A 1 245 ? 21.368 4.079 -15.333 1.00 95.06 245 ARG A CA 1
ATOM 1957 C C . ARG A 1 245 ? 20.334 3.797 -14.245 1.00 95.06 245 ARG A C 1
ATOM 1959 O O . ARG A 1 245 ? 20.660 3.924 -13.067 1.00 95.06 245 ARG A O 1
ATOM 1966 N N . GLU A 1 246 ? 19.128 3.400 -14.632 1.00 95.06 246 GLU A N 1
ATOM 1967 C CA . GLU A 1 246 ? 18.009 3.192 -13.715 1.00 95.06 246 GLU A CA 1
ATOM 1968 C C . GLU A 1 246 ? 17.958 1.759 -13.183 1.00 95.06 246 GLU A C 1
ATOM 1970 O O . GLU A 1 246 ? 17.648 1.573 -12.018 1.00 95.06 246 GLU A O 1
ATOM 1975 N N . ILE A 1 247 ? 18.319 0.749 -13.979 1.00 97.12 247 ILE A N 1
ATOM 1976 C CA . ILE A 1 247 ? 18.123 -0.669 -13.648 1.00 97.12 247 ILE A CA 1
ATOM 1977 C C . ILE A 1 247 ? 19.479 -1.389 -13.494 1.00 97.12 247 ILE A C 1
ATOM 1979 O O . ILE A 1 247 ? 20.383 -1.207 -14.317 1.00 97.12 247 ILE A O 1
ATOM 1983 N N . PRO A 1 248 ? 19.670 -2.239 -12.464 1.00 96.81 248 PRO A N 1
ATOM 1984 C CA . PRO A 1 248 ? 20.872 -3.060 -12.320 1.00 96.81 248 PRO A CA 1
ATOM 1985 C C . PRO A 1 248 ? 21.113 -4.013 -13.502 1.00 96.81 248 PRO A C 1
ATOM 1987 O O . PRO A 1 248 ? 20.185 -4.605 -14.050 1.00 96.81 248 PRO A O 1
ATOM 1990 N N . ALA A 1 249 ? 22.386 -4.235 -13.850 1.00 97.56 249 ALA A N 1
ATOM 1991 C CA . ALA A 1 249 ? 22.778 -5.068 -14.993 1.00 97.56 249 ALA A CA 1
ATOM 1992 C C . ALA A 1 249 ? 22.232 -6.508 -14.925 1.00 97.56 249 ALA A C 1
ATOM 1994 O O . ALA A 1 249 ? 21.884 -7.087 -15.953 1.00 97.56 249 ALA A O 1
ATOM 1995 N N . GLU A 1 250 ? 22.118 -7.079 -13.723 1.00 96.56 250 GLU A N 1
ATOM 1996 C CA . GLU A 1 250 ? 21.537 -8.410 -13.533 1.00 96.56 250 GLU A CA 1
ATOM 1997 C C . GLU A 1 250 ? 20.0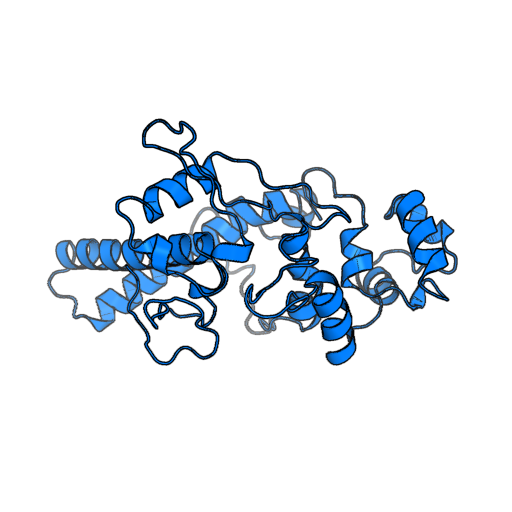47 -8.446 -13.910 1.00 96.56 250 GLU A C 1
ATOM 1999 O O . GLU A 1 250 ? 19.614 -9.350 -14.628 1.00 96.56 250 GLU A O 1
ATOM 2004 N N . SER A 1 251 ? 19.270 -7.444 -13.489 1.00 97.06 251 SER A N 1
ATOM 2005 C CA . SER A 1 251 ? 17.853 -7.316 -13.845 1.00 97.06 251 SER A CA 1
ATOM 2006 C C . SER A 1 251 ? 17.670 -7.092 -15.345 1.00 97.06 251 SER A C 1
ATOM 2008 O O . SER A 1 251 ? 16.823 -7.740 -15.956 1.00 97.06 251 SER A O 1
ATOM 2010 N N . ILE A 1 252 ? 18.525 -6.279 -15.978 1.00 98.19 252 ILE A N 1
ATOM 2011 C CA . ILE A 1 252 ? 18.535 -6.104 -17.442 1.00 98.19 252 ILE A CA 1
ATOM 2012 C C . ILE A 1 252 ? 18.786 -7.445 -18.147 1.00 98.19 252 ILE A C 1
ATOM 2014 O O . ILE A 1 252 ? 18.082 -7.790 -19.097 1.00 98.19 252 ILE A O 1
ATOM 2018 N N . ALA A 1 253 ? 19.748 -8.240 -17.667 1.00 98.06 253 ALA A N 1
ATOM 2019 C CA . ALA A 1 253 ? 20.035 -9.556 -18.233 1.00 98.06 253 ALA A CA 1
ATOM 2020 C C . ALA A 1 253 ? 18.855 -10.532 -18.087 1.00 98.06 253 ALA A C 1
ATOM 2022 O O . ALA A 1 253 ? 18.635 -11.357 -18.976 1.00 98.06 253 ALA A O 1
ATOM 2023 N N . ARG A 1 254 ? 18.083 -10.440 -16.995 1.00 97.56 254 ARG A N 1
ATOM 2024 C CA . ARG A 1 254 ? 16.848 -11.217 -16.800 1.00 97.56 254 ARG A CA 1
ATOM 2025 C C . ARG A 1 254 ? 15.737 -10.736 -17.732 1.00 97.56 254 ARG A C 1
ATOM 2027 O O . ARG A 1 254 ? 15.131 -11.572 -18.396 1.00 97.56 254 ARG A O 1
ATOM 2034 N N . PHE A 1 255 ? 15.522 -9.426 -17.864 1.00 98.06 255 PHE A N 1
ATOM 2035 C CA . PHE A 1 255 ? 14.533 -8.881 -18.799 1.00 98.06 255 PHE A CA 1
ATOM 2036 C C . PHE A 1 255 ? 14.810 -9.286 -20.239 1.00 98.06 255 PHE A C 1
ATOM 2038 O O . PHE A 1 255 ? 13.899 -9.762 -20.907 1.00 98.06 255 PHE A O 1
ATOM 2045 N N . ARG A 1 256 ? 16.069 -9.230 -20.678 1.00 98.00 256 ARG A N 1
ATOM 2046 C CA . ARG A 1 256 ? 16.482 -9.654 -22.022 1.00 98.00 256 ARG A CA 1
ATOM 2047 C C . ARG A 1 256 ? 16.175 -11.125 -22.338 1.00 98.00 256 ARG A C 1
ATOM 2049 O O . ARG A 1 256 ? 16.117 -11.497 -23.504 1.00 98.00 256 ARG A O 1
ATOM 2056 N N . ARG A 1 257 ? 16.018 -11.982 -21.322 1.00 98.06 257 ARG A N 1
ATOM 2057 C CA . ARG A 1 257 ? 15.634 -13.395 -21.504 1.00 98.06 257 ARG A CA 1
ATOM 2058 C C . ARG A 1 257 ? 14.123 -13.596 -21.621 1.00 98.06 257 ARG A C 1
ATOM 2060 O O . ARG A 1 257 ? 13.709 -14.647 -22.094 1.00 98.06 257 ARG A O 1
ATOM 2067 N N . ILE A 1 258 ? 13.329 -12.643 -21.134 1.00 97.19 258 ILE A N 1
ATOM 2068 C CA . ILE A 1 258 ? 11.875 -12.772 -20.967 1.00 97.19 258 ILE A CA 1
ATOM 2069 C C . ILE A 1 258 ? 11.127 -11.937 -22.011 1.00 97.19 258 ILE A C 1
ATOM 2071 O O . ILE A 1 258 ? 10.166 -12.418 -22.604 1.00 97.19 258 ILE A O 1
ATOM 2075 N N . TYR A 1 259 ? 11.571 -10.704 -22.245 1.00 98.31 259 TYR A N 1
ATOM 2076 C CA . TYR A 1 259 ? 10.961 -9.754 -23.171 1.00 98.31 259 TYR A CA 1
ATOM 2077 C C . TYR A 1 259 ? 11.747 -9.695 -24.485 1.00 98.31 259 TYR A C 1
ATOM 2079 O O . TYR A 1 259 ? 12.978 -9.763 -24.481 1.00 98.31 259 TYR A O 1
ATOM 2087 N N . ALA A 1 260 ? 11.041 -9.556 -25.611 1.00 98.19 260 ALA A N 1
ATOM 2088 C CA . ALA A 1 260 ? 11.667 -9.487 -26.932 1.00 98.19 260 ALA A CA 1
ATOM 2089 C C . ALA A 1 260 ? 12.338 -8.124 -27.177 1.00 98.19 260 ALA A C 1
ATOM 2091 O O . ALA A 1 260 ? 13.427 -8.063 -27.751 1.00 98.19 260 ALA A O 1
ATOM 2092 N N . SER A 1 261 ? 11.715 -7.047 -26.694 1.00 98.38 261 SER A N 1
ATOM 2093 C CA . SER A 1 261 ? 12.201 -5.669 -26.762 1.00 98.38 261 SER A CA 1
ATOM 2094 C C . SER A 1 261 ? 12.134 -4.971 -25.398 1.00 98.38 261 SER A C 1
ATOM 2096 O O . SER A 1 261 ? 11.361 -5.345 -24.516 1.00 98.38 261 SER A O 1
ATOM 2098 N N . VAL A 1 262 ? 12.906 -3.891 -25.244 1.00 98.00 262 VAL A N 1
ATOM 2099 C CA . VAL A 1 262 ? 12.770 -2.946 -24.118 1.00 98.00 262 VAL A CA 1
ATOM 2100 C C . VAL A 1 262 ? 11.394 -2.274 -24.082 1.00 98.00 262 VAL A C 1
ATOM 2102 O O . VAL A 1 262 ? 10.945 -1.853 -23.019 1.00 98.00 262 VAL A O 1
ATOM 2105 N N . ASP A 1 263 ? 10.714 -2.207 -25.229 1.00 98.31 263 ASP A N 1
ATOM 2106 C CA . ASP A 1 263 ? 9.356 -1.675 -25.351 1.00 98.31 263 ASP A CA 1
ATOM 2107 C C . ASP A 1 263 ? 8.275 -2.627 -24.819 1.00 98.31 263 ASP A C 1
ATOM 2109 O O . ASP A 1 263 ? 7.147 -2.182 -24.629 1.00 98.31 263 ASP A O 1
ATOM 2113 N N . ASP A 1 264 ? 8.606 -3.892 -24.534 1.00 98.25 264 ASP A N 1
ATOM 2114 C CA . ASP A 1 264 ? 7.642 -4.895 -24.060 1.00 98.25 264 ASP A CA 1
ATOM 2115 C C . ASP A 1 264 ? 7.598 -5.015 -22.527 1.00 98.25 264 ASP A C 1
ATOM 2117 O O . ASP A 1 264 ? 6.771 -5.748 -21.990 1.00 98.25 264 ASP A O 1
ATOM 2121 N N . ILE A 1 265 ? 8.496 -4.331 -21.806 1.00 98.56 265 ILE A N 1
ATOM 2122 C CA . ILE A 1 265 ? 8.596 -4.436 -20.344 1.00 98.56 265 ILE A CA 1
ATOM 2123 C C . ILE A 1 265 ? 7.322 -3.863 -19.708 1.00 98.56 265 ILE A C 1
ATOM 2125 O O . ILE A 1 265 ? 7.051 -2.667 -19.826 1.00 98.56 265 ILE A O 1
ATOM 2129 N N . ASP A 1 266 ? 6.562 -4.691 -18.986 1.00 98.62 266 ASP A N 1
ATOM 2130 C CA . ASP A 1 266 ? 5.391 -4.231 -18.233 1.00 98.62 266 ASP A CA 1
ATOM 2131 C C . ASP A 1 266 ? 5.791 -3.196 -17.156 1.00 98.62 266 ASP A C 1
ATOM 2133 O O . ASP A 1 266 ? 6.848 -3.303 -16.525 1.00 98.62 266 ASP A O 1
ATOM 2137 N N . LEU A 1 267 ? 4.925 -2.207 -16.893 1.00 98.19 267 LEU A N 1
ATOM 2138 C CA . LEU A 1 267 ? 5.226 -1.099 -15.972 1.00 98.19 267 LEU A CA 1
ATOM 2139 C C . LEU A 1 267 ? 5.601 -1.566 -14.554 1.00 98.19 267 LEU A C 1
ATOM 2141 O O . LEU A 1 267 ? 6.557 -1.055 -13.977 1.00 98.19 267 LEU A O 1
ATOM 2145 N N . PHE A 1 268 ? 4.873 -2.540 -13.994 1.00 98.00 268 PHE A N 1
ATOM 2146 C CA . PHE A 1 268 ? 5.122 -3.037 -12.635 1.00 98.00 268 PHE A CA 1
ATOM 2147 C C . PHE A 1 268 ? 6.536 -3.626 -12.460 1.00 98.00 268 PHE A C 1
ATOM 2149 O O . PHE A 1 268 ? 7.281 -3.108 -11.629 1.00 98.00 268 PHE A O 1
ATOM 2156 N N . PRO A 1 269 ? 6.957 -4.660 -13.219 1.00 97.25 269 PRO A N 1
ATOM 2157 C CA . PRO A 1 269 ? 8.305 -5.195 -13.077 1.00 97.25 269 PRO A CA 1
ATOM 2158 C C . PRO A 1 269 ? 9.383 -4.188 -13.497 1.00 97.25 269 PRO A C 1
ATOM 2160 O O . PRO A 1 269 ? 10.438 -4.178 -12.869 1.00 97.25 269 PRO A O 1
ATOM 2163 N N . GLY A 1 270 ? 9.130 -3.338 -14.502 1.00 97.25 270 GLY A N 1
ATOM 2164 C CA . GLY A 1 270 ? 10.063 -2.284 -14.911 1.00 97.25 270 GLY A CA 1
ATOM 2165 C C . GLY A 1 270 ? 10.380 -1.316 -13.770 1.00 97.25 270 GLY A C 1
ATOM 2166 O O . GLY A 1 270 ? 11.539 -1.207 -13.378 1.00 97.25 270 GLY A O 1
ATOM 2167 N N . GLY A 1 271 ? 9.347 -0.704 -13.182 1.00 96.38 271 GLY A N 1
ATOM 2168 C CA . GLY A 1 271 ? 9.496 0.233 -12.065 1.00 96.38 271 GLY A CA 1
ATOM 2169 C C . GLY A 1 271 ? 10.054 -0.413 -10.794 1.00 96.38 271 GLY A C 1
ATOM 2170 O O . GLY A 1 271 ? 10.904 0.170 -10.135 1.00 96.38 271 GLY A O 1
ATOM 2171 N N . LEU A 1 272 ? 9.652 -1.650 -10.469 1.00 96.31 272 LEU A N 1
ATOM 2172 C CA . LEU A 1 272 ? 10.157 -2.357 -9.280 1.00 96.31 272 LEU A CA 1
ATOM 2173 C C . LEU A 1 272 ? 11.664 -2.669 -9.354 1.00 96.31 272 LEU A C 1
ATOM 2175 O O . LEU A 1 272 ? 12.306 -2.865 -8.328 1.00 96.31 272 LEU A O 1
ATOM 2179 N N . ASN A 1 273 ? 12.228 -2.743 -10.564 1.00 96.75 273 ASN A N 1
ATOM 2180 C CA . ASN A 1 273 ? 13.649 -3.019 -10.782 1.00 96.75 273 ASN A CA 1
ATOM 2181 C C . ASN A 1 273 ? 14.501 -1.748 -10.933 1.00 96.75 273 ASN A C 1
ATOM 2183 O O . ASN A 1 273 ? 15.706 -1.859 -11.179 1.00 96.75 273 ASN A O 1
ATOM 2187 N N . GLU A 1 274 ? 13.911 -0.558 -10.813 1.00 96.31 274 GLU A N 1
ATOM 2188 C CA . GLU A 1 274 ? 14.684 0.679 -10.765 1.00 96.31 274 GLU A CA 1
ATOM 2189 C C . GLU A 1 274 ? 15.460 0.800 -9.445 1.00 96.31 274 GLU A C 1
ATOM 2191 O O . GLU A 1 274 ? 15.091 0.277 -8.394 1.00 96.31 274 GLU A O 1
ATOM 2196 N N . ARG A 1 275 ? 16.581 1.515 -9.496 1.00 95.12 275 ARG A N 1
ATOM 2197 C CA . ARG A 1 275 ? 17.342 1.910 -8.315 1.00 95.12 275 ARG A CA 1
ATOM 2198 C C . ARG A 1 275 ? 16.545 2.945 -7.534 1.00 95.12 275 ARG A C 1
ATOM 2200 O O . ARG A 1 275 ? 16.128 3.952 -8.099 1.00 95.12 275 ARG A O 1
ATOM 2207 N N . ALA A 1 276 ? 16.466 2.751 -6.223 1.00 94.56 276 ALA A N 1
ATOM 2208 C CA . ALA A 1 276 ? 15.891 3.738 -5.323 1.00 94.56 276 ALA A CA 1
ATOM 2209 C C . ALA A 1 276 ? 16.563 5.113 -5.477 1.00 94.56 276 ALA A C 1
ATOM 2211 O O . ALA A 1 276 ? 17.792 5.231 -5.592 1.00 94.56 276 ALA A O 1
ATOM 2212 N N . VAL A 1 277 ? 15.750 6.165 -5.428 1.00 93.62 277 VAL A N 1
ATOM 2213 C CA . VAL A 1 277 ? 16.234 7.546 -5.400 1.00 93.62 277 VAL A CA 1
ATOM 2214 C C . VAL A 1 277 ? 16.936 7.859 -4.079 1.00 93.62 277 VAL A C 1
ATOM 2216 O O . VAL A 1 277 ? 16.705 7.244 -3.038 1.00 93.62 277 VAL A O 1
ATOM 2219 N N . GLN A 1 278 ? 17.794 8.879 -4.085 1.00 93.19 278 GLN A N 1
ATOM 2220 C CA . GLN A 1 278 ? 18.486 9.292 -2.869 1.00 93.19 278 GLN A CA 1
ATOM 2221 C C . GLN A 1 278 ? 17.493 9.756 -1.790 1.00 93.19 278 GLN A C 1
ATOM 2223 O O . GLN A 1 278 ? 16.791 10.755 -1.951 1.00 93.19 278 GLN A O 1
ATOM 2228 N N . GLY A 1 279 ? 17.497 9.061 -0.650 1.00 93.25 279 GLY A N 1
ATOM 2229 C CA . GLY A 1 279 ? 16.649 9.387 0.498 1.00 93.25 279 GLY A CA 1
ATOM 2230 C C . GLY A 1 279 ? 15.179 8.984 0.345 1.00 93.25 279 GLY A C 1
ATOM 2231 O O . GLY A 1 279 ? 14.383 9.379 1.195 1.00 93.25 279 GLY A O 1
ATOM 2232 N N . GLY A 1 280 ? 14.837 8.227 -0.701 1.00 95.31 280 GLY A N 1
ATOM 2233 C CA . GLY A 1 280 ? 13.529 7.611 -0.921 1.00 95.31 280 GLY A CA 1
ATOM 2234 C C . GLY A 1 280 ? 13.661 6.121 -1.244 1.00 95.31 280 GLY A C 1
ATOM 2235 O O . GLY A 1 280 ? 14.759 5.567 -1.222 1.00 95.31 280 GLY A O 1
ATOM 2236 N N . LEU A 1 281 ? 12.531 5.481 -1.525 1.00 94.69 281 LEU A N 1
ATOM 2237 C CA . LEU A 1 281 ? 12.457 4.105 -2.018 1.00 94.69 281 LEU A CA 1
ATOM 2238 C C . LEU A 1 281 ? 12.199 4.064 -3.531 1.00 94.69 281 LEU A C 1
ATOM 2240 O O . LEU A 1 281 ? 12.677 3.141 -4.179 1.00 94.69 281 LEU A O 1
ATOM 2244 N N . VAL A 1 282 ? 11.482 5.058 -4.075 1.00 92.75 282 VAL A N 1
ATOM 2245 C CA . VAL A 1 282 ? 11.154 5.227 -5.505 1.00 92.75 282 VAL A CA 1
ATOM 2246 C C . VAL A 1 282 ? 11.231 6.682 -5.935 1.00 92.75 282 VAL A C 1
ATOM 2248 O O . VAL A 1 282 ? 11.032 7.563 -5.069 1.00 92.75 282 VAL A O 1
#